Protein AF-A0A364XZ64-F1 (afdb_monomer)

Secondary structure (DSSP, 8-state):
---S---------EEEEEES-TTSHHHHHHHHHHHHHHHHTT-EEEEEE-TT-HHHHHHHHHHHHHHT-SEEEEEGGGTT-HHHHHHHHHHT--EEEE-TTTTS-SS------HHHHHHHHHHHHHHTT-SSEEEEE---STTHHHHHHHHHHHHHHTT-TTTT-S---EE-SS-TTSHHHHHHH-TT--EEEEE-SS-EEEEEETTTTT-TT--EEEEE--TTTS---HHHHHHHHHHHHHHHHHHHHHHHHHHHHHHHHT--

Solvent-accessible surface area (backbone atoms only — not comparable to full-atom values): 14317 Å² total; per-residue (Å²): 134,89,77,93,80,72,84,68,85,70,81,61,49,28,35,28,32,44,35,48,53,62,87,40,74,65,45,38,24,24,50,50,19,21,46,59,41,29,46,78,74,66,27,47,76,49,79,42,63,29,72,84,37,70,80,38,47,57,54,48,49,54,51,38,58,75,69,52,43,50,27,35,39,36,33,47,86,54,74,75,41,67,70,52,47,50,50,50,59,76,62,70,49,23,28,32,33,36,43,74,72,41,44,48,54,86,59,99,65,79,82,66,54,52,27,59,48,29,22,52,54,44,43,51,41,42,77,68,68,33,75,36,69,44,55,42,38,46,76,53,69,96,69,57,69,44,26,53,49,15,34,53,49,35,31,49,78,66,68,34,48,76,78,59,71,77,83,62,88,43,68,44,95,71,42,72,82,49,48,24,61,56,53,58,77,45,77,77,54,34,22,36,42,39,38,42,80,63,36,44,40,37,36,32,48,71,49,81,88,81,54,102,75,63,44,43,31,38,42,45,35,60,76,48,55,31,59,73,53,60,80,24,37,20,51,52,10,27,53,49,29,27,52,36,51,24,44,32,54,52,50,56,53,52,55,53,53,55,56,59,65,74,76,110

Radius of gyration: 18.94 Å; Cα contacts (8 Å, |Δi|>4): 444; chains: 1; bounding box: 60×43×58 Å

Organism: NCBI:txid2059302

Nearest PDB structures (foldseek):
  1jfs-assembly1_A-2  TM=4.398E-01  e=4.458E-08  Escherichia coli
  7dob-assembly1_A  TM=4.392E-01  e=4.417E-07  Escherichia coli 536
  3o75-assembly1_B  TM=4.384E-01  e=3.261E-06  Pseudomonas putida KT2440
  2iks-assembly1_B  TM=4.427E-01  e=9.398E-06  Escherichia coli K-12
  4rk0-assembly1_B  TM=3.945E-01  e=6.939E-05  Enterococcus faecalis V583

Sequence (264 aa):
MATWHEATSRNRQLIGAMVTHFNTPISSNILSGAEIASGQFGYSMVVTQSMNRNEKRMNNLERLLALGVDGLFVSSAYSQERALVAHLEESDIPRVVFEASSLIPSQPKKRLNDFQNAYELTNYLVENGCKSIAHISLPIGTQQNNFLSGYKEALRLNDLLKMQQADEDTHTNDSWLDVPEMLLSMPQLDGILFSSHLITAVAWNASMGAASHSNEWRITGKKGSIDTRNEKIVEVGKLAATLLISLCRRKSSIDKLKLCSAVG

Structure (mmCIF, N/CA/C/O backbone):
data_AF-A0A364XZ64-F1
#
_entry.id   AF-A0A364XZ64-F1
#
loop_
_atom_site.group_PDB
_atom_site.id
_atom_site.type_symbol
_atom_site.label_atom_id
_atom_site.label_alt_id
_atom_site.label_comp_id
_atom_site.label_asym_id
_atom_site.label_entity_id
_atom_site.label_seq_id
_atom_site.pdbx_PDB_ins_code
_atom_site.Cartn_x
_atom_site.Cartn_y
_atom_site.Cartn_z
_atom_site.occupancy
_atom_site.B_iso_or_equiv
_atom_site.auth_seq_id
_atom_site.auth_comp_id
_atom_site.auth_asym_id
_atom_site.auth_atom_id
_atom_site.pdbx_PDB_model_num
ATOM 1 N N . MET A 1 1 ? -16.138 27.690 33.420 1.00 33.81 1 MET A N 1
ATOM 2 C CA . MET A 1 1 ? -15.730 26.269 33.414 1.00 33.81 1 MET A CA 1
ATOM 3 C C . MET A 1 1 ? -16.473 25.591 32.278 1.00 33.81 1 MET A C 1
ATOM 5 O O . MET A 1 1 ? -17.656 25.325 32.428 1.00 33.81 1 MET A O 1
ATOM 9 N N . ALA A 1 2 ? -15.833 25.438 31.118 1.00 32.69 2 ALA A N 1
ATOM 10 C CA . ALA A 1 2 ? -16.453 24.791 29.965 1.00 32.69 2 ALA A CA 1
ATOM 11 C C . ALA A 1 2 ? -16.517 23.275 30.207 1.00 32.69 2 ALA A C 1
ATOM 13 O O . ALA A 1 2 ? -15.516 22.655 30.568 1.00 32.69 2 ALA A O 1
ATOM 14 N N . THR A 1 3 ? -17.711 22.707 30.081 1.00 33.09 3 THR A N 1
ATOM 15 C CA . THR A 1 3 ? -18.020 21.295 30.301 1.00 33.09 3 THR A CA 1
ATOM 16 C C . THR A 1 3 ? -17.519 20.447 29.131 1.00 33.09 3 THR A C 1
ATOM 18 O O . THR A 1 3 ? -17.886 20.668 27.983 1.00 33.09 3 THR A O 1
ATOM 21 N N . TRP A 1 4 ? -16.690 19.448 29.434 1.00 37.69 4 TRP A N 1
ATOM 22 C CA . TRP A 1 4 ? -16.031 18.517 28.505 1.00 37.69 4 TRP A CA 1
ATOM 23 C C . TRP A 1 4 ? -16.968 17.474 27.853 1.00 37.69 4 TRP A C 1
ATOM 25 O O . TRP A 1 4 ? -16.530 16.376 27.517 1.00 37.69 4 TRP A O 1
ATOM 35 N N . HIS A 1 5 ? -18.267 17.748 27.718 1.00 35.62 5 HIS A N 1
ATOM 36 C CA . HIS A 1 5 ? -19.276 16.757 27.305 1.00 35.62 5 HIS A CA 1
ATOM 37 C C . HIS A 1 5 ? -20.074 17.176 26.068 1.00 35.62 5 HIS A C 1
ATOM 39 O O . HIS A 1 5 ? -21.271 16.946 25.977 1.00 35.62 5 HIS A O 1
ATOM 45 N N . GLU A 1 6 ? -19.382 17.717 25.071 1.00 31.53 6 GLU A N 1
ATOM 46 C CA . GLU A 1 6 ? -19.858 17.681 23.690 1.00 31.53 6 GLU A CA 1
ATOM 47 C C . GLU A 1 6 ? -18.756 17.068 22.832 1.00 31.53 6 GLU A C 1
ATOM 49 O O . GLU A 1 6 ? -17.862 17.748 22.321 1.00 31.53 6 GLU A O 1
ATOM 54 N N . ALA A 1 7 ? -18.806 15.741 22.694 1.00 39.84 7 ALA A N 1
ATOM 55 C CA . ALA A 1 7 ? -18.137 15.045 21.607 1.00 39.84 7 ALA A CA 1
ATOM 56 C C . ALA A 1 7 ? -18.814 15.473 20.297 1.00 39.84 7 ALA A C 1
ATOM 58 O O . ALA A 1 7 ? -19.637 14.765 19.727 1.00 39.84 7 ALA A O 1
ATOM 59 N N . THR A 1 8 ? -18.475 16.677 19.838 1.00 39.06 8 THR A N 1
ATOM 60 C CA . THR A 1 8 ? -18.640 17.061 18.443 1.00 39.06 8 THR A CA 1
ATOM 61 C C . THR A 1 8 ? -17.980 15.966 17.616 1.00 39.06 8 THR A C 1
ATOM 63 O O . THR A 1 8 ? -16.833 15.590 17.876 1.00 39.06 8 THR A O 1
ATOM 66 N N . SER A 1 9 ? -18.722 15.408 16.662 1.00 43.06 9 SER A N 1
ATOM 67 C CA . SER A 1 9 ? -18.274 14.381 15.726 1.00 43.06 9 SER A CA 1
ATOM 68 C C . SER A 1 9 ? -17.176 14.937 14.812 1.00 43.06 9 SER A C 1
ATOM 70 O O . SER A 1 9 ? -17.378 15.150 13.616 1.00 43.06 9 SER A O 1
ATOM 72 N N . ARG A 1 10 ? -15.998 15.230 15.371 1.00 47.03 10 ARG A N 1
ATOM 73 C CA . ARG A 1 10 ? -14.796 15.456 14.581 1.00 47.03 10 ARG A CA 1
ATOM 74 C C . ARG A 1 10 ? -14.542 14.145 13.868 1.00 47.03 10 ARG A C 1
ATOM 76 O O . ARG A 1 10 ? -14.180 13.164 14.509 1.00 47.03 10 ARG A O 1
ATOM 83 N N . ASN A 1 11 ? -14.783 14.147 12.566 1.00 57.34 11 ASN A N 1
ATOM 84 C CA . ASN A 1 11 ? -14.327 13.120 11.650 1.00 57.34 11 ASN A CA 1
ATOM 85 C C . ASN A 1 11 ? -12.800 13.045 11.814 1.00 57.34 11 ASN A C 1
ATOM 87 O O . ASN A 1 11 ? -12.086 13.927 11.334 1.00 57.34 11 ASN A O 1
ATOM 91 N N . ARG A 1 12 ? -12.304 12.122 12.645 1.00 69.56 12 ARG A N 1
ATOM 92 C CA . ARG A 1 12 ? -10.876 12.047 12.959 1.00 69.56 12 ARG A CA 1
ATOM 93 C C . ARG A 1 12 ? -10.216 11.304 11.814 1.00 69.56 12 ARG A C 1
ATOM 95 O O . ARG A 1 12 ? -10.194 10.089 11.838 1.00 69.56 12 ARG A O 1
ATOM 102 N N . GLN A 1 13 ? -9.689 12.055 10.853 1.00 90.62 13 GLN A N 1
ATOM 103 C CA . GLN A 1 13 ? -8.889 11.522 9.755 1.00 90.62 13 GLN A CA 1
ATOM 104 C C . GLN A 1 13 ? -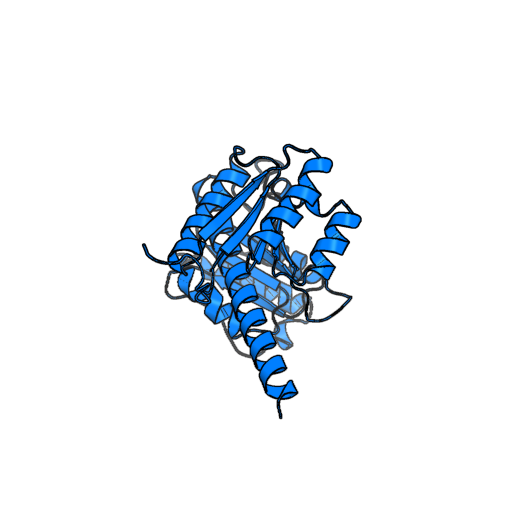7.592 10.931 10.325 1.00 90.62 13 GLN A C 1
ATOM 106 O O . GLN A 1 13 ? -6.597 11.637 10.504 1.00 90.62 13 GLN A O 1
ATOM 111 N N . LEU A 1 14 ? -7.625 9.653 10.700 1.00 95.25 14 LEU A N 1
ATOM 112 C CA . LEU A 1 14 ? -6.535 8.974 11.400 1.00 95.25 14 LEU A CA 1
ATOM 113 C C . LEU A 1 14 ? -6.113 7.717 10.653 1.00 95.25 14 LEU A C 1
ATOM 115 O O . LEU A 1 14 ? -6.918 6.830 10.400 1.00 95.25 14 LEU A O 1
ATOM 119 N N . ILE A 1 15 ? -4.821 7.602 10.366 1.00 95.81 15 ILE A N 1
ATOM 120 C CA . ILE A 1 15 ? -4.224 6.380 9.828 1.00 95.81 15 ILE A CA 1
ATOM 121 C C . ILE A 1 15 ? -3.355 5.740 10.907 1.00 95.81 15 ILE A C 1
ATOM 123 O O . ILE A 1 15 ? -2.482 6.381 11.494 1.00 95.81 15 ILE A O 1
ATOM 127 N N . GLY A 1 16 ? -3.579 4.456 11.168 1.00 95.69 16 GLY A N 1
ATOM 128 C CA . GLY A 1 16 ? -2.711 3.659 12.024 1.00 95.69 16 GLY A CA 1
ATOM 129 C C . GLY A 1 16 ? -1.584 3.020 11.220 1.00 95.69 16 GLY A C 1
ATOM 130 O O . GLY A 1 16 ? -1.805 2.553 10.109 1.00 95.69 16 GLY A O 1
ATOM 131 N N . ALA A 1 17 ? -0.380 2.945 11.776 1.00 94.50 17 ALA A N 1
ATOM 132 C CA . ALA A 1 17 ? 0.720 2.182 11.198 1.00 94.50 17 ALA A CA 1
ATOM 133 C C . ALA A 1 17 ? 1.254 1.155 12.200 1.00 94.50 17 ALA A C 1
ATOM 135 O O . ALA A 1 17 ? 1.679 1.495 13.302 1.00 94.50 17 ALA A O 1
ATOM 136 N N . MET A 1 18 ? 1.251 -0.115 11.808 1.00 92.44 18 MET A N 1
ATOM 137 C CA . MET A 1 18 ? 1.743 -1.249 12.582 1.00 92.44 18 MET A CA 1
ATOM 138 C C . MET A 1 18 ? 3.036 -1.765 11.959 1.00 92.44 18 MET A C 1
ATOM 140 O O . MET A 1 18 ? 3.029 -2.480 10.954 1.00 92.44 18 MET A O 1
ATOM 144 N N . VAL A 1 19 ? 4.171 -1.416 12.564 1.00 90.75 19 VAL A N 1
ATOM 145 C CA . VAL A 1 19 ? 5.495 -1.798 12.055 1.00 90.75 19 VAL A CA 1
ATOM 146 C C . VAL A 1 19 ? 6.210 -2.762 12.992 1.00 90.75 19 VAL A C 1
ATOM 148 O O . VAL A 1 19 ? 5.860 -2.915 14.162 1.00 90.75 19 VAL A O 1
ATOM 151 N N . THR A 1 20 ? 7.218 -3.468 12.491 1.00 87.31 20 THR A N 1
ATOM 152 C CA . THR A 1 20 ? 8.073 -4.290 13.358 1.00 87.31 20 THR A CA 1
ATOM 153 C C . THR A 1 20 ? 9.079 -3.412 14.096 1.00 87.31 20 THR A C 1
ATOM 155 O O . THR A 1 20 ? 9.152 -3.451 15.323 1.00 87.31 20 THR A O 1
ATOM 158 N N . HIS A 1 21 ? 9.803 -2.580 13.344 1.00 87.00 21 HIS A N 1
ATOM 159 C CA . HIS A 1 21 ? 10.806 -1.638 13.830 1.00 87.00 21 HIS A CA 1
ATOM 160 C C . HIS A 1 21 ? 10.705 -0.348 13.015 1.00 87.00 21 HIS A C 1
ATOM 162 O O . HIS A 1 21 ? 10.956 -0.367 11.808 1.00 87.00 21 HIS A O 1
ATOM 168 N N . PHE A 1 22 ? 10.364 0.776 13.649 1.00 86.75 22 PHE A N 1
ATOM 169 C CA . PHE A 1 22 ? 10.229 2.046 12.923 1.00 86.75 22 PHE A CA 1
ATOM 170 C C . PHE A 1 22 ? 11.577 2.645 12.497 1.00 86.75 22 PHE A C 1
ATOM 172 O O . PHE A 1 22 ? 11.603 3.486 11.607 1.00 86.75 22 PHE A O 1
ATOM 179 N N . ASN A 1 23 ? 12.686 2.228 13.119 1.00 85.38 23 ASN A N 1
ATOM 180 C CA . ASN A 1 23 ? 14.031 2.794 12.944 1.00 85.38 23 ASN A CA 1
ATOM 181 C C . ASN A 1 23 ? 14.893 2.060 11.897 1.00 85.38 23 ASN A C 1
ATOM 183 O O . ASN A 1 23 ? 16.106 2.251 11.850 1.00 85.38 23 ASN A O 1
ATOM 187 N N . THR A 1 24 ? 14.293 1.189 11.084 1.00 85.00 24 THR A N 1
ATOM 188 C CA . THR A 1 24 ? 14.990 0.579 9.941 1.00 85.00 24 THR A CA 1
ATOM 189 C C . THR A 1 24 ? 14.912 1.517 8.737 1.00 85.00 24 THR A C 1
ATOM 191 O O . THR A 1 24 ? 13.846 2.095 8.535 1.00 85.00 24 THR A O 1
ATOM 194 N N . PRO A 1 25 ? 15.953 1.632 7.886 1.00 83.19 25 PRO A N 1
ATOM 195 C CA . PRO A 1 25 ? 15.922 2.537 6.732 1.00 83.19 25 PRO A CA 1
ATOM 196 C C . PRO A 1 25 ? 14.674 2.366 5.857 1.00 83.19 25 PRO A C 1
ATOM 198 O O . PRO A 1 25 ? 14.036 3.342 5.481 1.00 83.19 25 PRO A O 1
ATOM 201 N N . ILE A 1 26 ? 14.263 1.121 5.600 1.00 80.69 26 ILE A N 1
ATOM 202 C CA . ILE A 1 26 ? 13.065 0.830 4.806 1.00 80.69 26 ILE A CA 1
ATOM 203 C C . ILE A 1 26 ? 11.800 1.335 5.510 1.00 80.69 26 ILE A C 1
ATOM 205 O O . ILE A 1 26 ? 11.031 2.084 4.913 1.00 80.69 26 ILE A O 1
ATOM 209 N N . SER A 1 27 ? 11.588 0.976 6.782 1.00 84.94 27 SER A N 1
ATOM 210 C CA . SER A 1 27 ? 10.367 1.377 7.496 1.00 84.94 27 SER A CA 1
ATOM 211 C C . SER A 1 27 ? 10.317 2.884 7.737 1.00 84.94 27 SER A C 1
ATOM 213 O O . SER A 1 27 ? 9.262 3.476 7.553 1.00 84.94 27 SER A O 1
ATOM 215 N N . SER A 1 28 ? 11.436 3.520 8.099 1.00 89.56 28 SER A N 1
ATOM 216 C CA . SER A 1 28 ? 11.495 4.970 8.312 1.00 89.56 28 SER A CA 1
ATOM 217 C C . SER A 1 28 ? 11.163 5.744 7.034 1.00 89.56 28 SER A C 1
ATOM 219 O O . SER A 1 28 ? 10.386 6.691 7.089 1.00 89.56 28 SER A O 1
ATOM 221 N N . ASN A 1 29 ? 11.691 5.323 5.878 1.00 89.69 29 ASN A N 1
ATOM 222 C CA . ASN A 1 29 ? 11.414 5.986 4.602 1.00 89.69 29 ASN A CA 1
ATOM 223 C C . ASN A 1 29 ? 9.963 5.768 4.138 1.00 89.69 29 ASN A C 1
ATOM 225 O O . ASN A 1 29 ? 9.327 6.724 3.700 1.00 89.69 29 ASN A O 1
ATOM 229 N N . ILE A 1 30 ? 9.412 4.552 4.281 1.00 88.19 30 ILE A N 1
ATOM 230 C CA . ILE A 1 30 ? 7.990 4.289 3.982 1.00 88.19 30 ILE A CA 1
ATOM 231 C C . ILE A 1 30 ? 7.097 5.147 4.881 1.00 88.19 30 ILE A C 1
ATOM 233 O O . ILE A 1 30 ? 6.206 5.823 4.379 1.00 88.19 30 ILE A O 1
ATOM 237 N N . LEU A 1 31 ? 7.349 5.158 6.195 1.00 92.62 31 LEU A N 1
ATOM 238 C CA . LEU A 1 31 ? 6.574 5.959 7.145 1.00 92.62 31 LEU A CA 1
ATOM 239 C C . LEU A 1 31 ? 6.687 7.456 6.844 1.00 92.62 31 LEU A C 1
ATOM 241 O O . LEU A 1 31 ? 5.681 8.149 6.900 1.00 92.62 31 LEU A O 1
ATOM 245 N N . SER A 1 32 ? 7.873 7.946 6.472 1.00 93.94 32 SER A N 1
ATOM 246 C CA . SER A 1 32 ? 8.069 9.347 6.087 1.00 93.94 32 SER A CA 1
ATOM 247 C C . SER A 1 32 ? 7.255 9.718 4.848 1.00 93.94 32 SER A C 1
ATOM 249 O O . SER A 1 32 ? 6.542 10.716 4.866 1.00 93.94 32 SER A O 1
ATOM 251 N N . GLY A 1 33 ? 7.301 8.905 3.790 1.00 92.06 33 GLY A N 1
ATOM 252 C CA . GLY A 1 33 ? 6.488 9.144 2.598 1.00 92.06 33 GLY A CA 1
ATOM 253 C C . GLY A 1 33 ? 4.992 9.071 2.878 1.00 92.06 33 GLY A C 1
ATOM 254 O O . GLY A 1 33 ? 4.226 9.901 2.394 1.00 92.06 33 GLY A O 1
ATOM 255 N N . ALA A 1 34 ? 4.586 8.101 3.695 1.00 93.75 34 ALA A N 1
ATOM 256 C CA . ALA A 1 34 ? 3.196 7.912 4.059 1.00 93.75 34 ALA A CA 1
ATOM 257 C C . ALA A 1 34 ? 2.667 9.056 4.938 1.00 93.75 34 ALA A C 1
ATOM 259 O O . ALA A 1 34 ? 1.531 9.478 4.744 1.00 93.75 34 ALA A O 1
ATOM 260 N N . GLU A 1 35 ? 3.473 9.588 5.860 1.00 95.25 35 GLU A N 1
ATOM 261 C CA . GLU A 1 35 ? 3.131 10.747 6.694 1.00 95.25 35 GLU A CA 1
ATOM 262 C C . GLU A 1 35 ? 2.984 12.019 5.852 1.00 95.25 35 GLU A C 1
ATOM 264 O O . GLU A 1 35 ? 1.931 12.653 5.918 1.00 95.25 35 GLU A O 1
ATOM 269 N N . ILE A 1 36 ? 3.951 12.306 4.967 1.00 94.12 36 ILE A N 1
ATOM 270 C CA . ILE A 1 36 ? 3.879 13.432 4.021 1.00 94.12 36 ILE A CA 1
ATOM 271 C C . ILE A 1 36 ? 2.588 13.355 3.206 1.00 94.12 36 ILE A C 1
ATOM 273 O O . ILE A 1 36 ? 1.875 14.350 3.060 1.00 94.12 36 ILE A O 1
ATOM 277 N N . ALA A 1 37 ? 2.288 12.167 2.671 1.00 92.50 37 ALA A N 1
ATOM 278 C CA . ALA A 1 37 ? 1.118 11.975 1.837 1.00 92.50 37 ALA A CA 1
ATOM 279 C C . ALA A 1 37 ? -0.192 12.125 2.610 1.00 92.50 37 ALA A C 1
ATOM 281 O O . ALA A 1 37 ? -1.081 12.866 2.195 1.00 92.50 37 ALA A O 1
ATOM 282 N N . SER A 1 38 ? -0.280 11.478 3.771 1.00 94.12 38 SER A N 1
ATOM 283 C CA . SER A 1 38 ? -1.439 11.551 4.665 1.00 94.12 38 SER A CA 1
ATOM 284 C C . SER A 1 38 ? -1.743 12.989 5.087 1.00 94.12 38 SER A C 1
ATOM 286 O O . SER A 1 38 ? -2.896 13.420 5.004 1.00 94.12 38 SER A O 1
ATOM 288 N N . GLY A 1 39 ? -0.710 13.754 5.453 1.00 94.06 39 GLY A N 1
ATOM 289 C CA . GLY A 1 39 ? -0.842 15.136 5.907 1.00 94.06 39 GLY A CA 1
ATOM 290 C C . GLY A 1 39 ? -1.468 16.067 4.866 1.00 94.06 39 GLY A C 1
ATOM 291 O O . GLY A 1 39 ? -2.324 16.876 5.217 1.00 94.06 39 GLY A O 1
ATOM 292 N N . GLN A 1 40 ? -1.134 15.916 3.577 1.00 92.81 40 GLN A N 1
ATOM 293 C CA . GLN A 1 40 ? -1.748 16.743 2.521 1.00 92.81 40 GLN A CA 1
ATOM 294 C C . GLN A 1 40 ? -3.244 16.459 2.323 1.00 92.81 40 GLN A C 1
ATOM 296 O O . GLN A 1 40 ? -3.966 17.304 1.801 1.00 92.81 40 GLN A O 1
ATOM 301 N N . PHE A 1 41 ? -3.732 15.299 2.767 1.00 91.62 41 PHE A N 1
ATOM 302 C CA . PHE A 1 41 ? -5.154 14.949 2.735 1.00 91.62 41 PHE A CA 1
ATOM 303 C C . PHE A 1 41 ? -5.869 15.150 4.079 1.00 91.62 41 PHE A C 1
ATOM 305 O O . PHE A 1 41 ? -7.011 14.708 4.223 1.00 91.62 41 PHE A O 1
ATOM 312 N N . GLY A 1 42 ? -5.217 15.797 5.052 1.00 93.06 42 GLY A N 1
ATOM 313 C CA . GLY A 1 42 ? -5.774 16.076 6.379 1.00 93.06 42 GLY A CA 1
ATOM 314 C C . GLY A 1 42 ? -5.679 14.918 7.376 1.00 93.06 42 GLY A C 1
ATOM 315 O O . GLY A 1 42 ? -6.176 15.039 8.495 1.00 93.06 42 GLY A O 1
ATOM 316 N N . TYR A 1 43 ? -5.024 13.811 7.015 1.00 94.81 43 TYR A N 1
ATOM 317 C CA . TYR A 1 43 ? -4.863 12.663 7.903 1.00 94.81 43 TYR A CA 1
ATOM 318 C C . TYR A 1 43 ? -3.676 12.838 8.851 1.00 94.81 43 TYR A C 1
ATOM 320 O O . TYR A 1 43 ? -2.574 13.196 8.441 1.00 94.81 43 TYR A O 1
ATOM 328 N N . SER A 1 44 ? -3.887 12.508 10.125 1.00 95.44 44 SER A N 1
ATOM 329 C CA . SER A 1 44 ? -2.816 12.317 11.108 1.00 95.44 44 SER A CA 1
ATOM 330 C C . SER A 1 44 ? -2.441 10.837 11.206 1.00 95.44 44 SER A C 1
ATOM 332 O O . SER A 1 44 ? -3.303 9.965 11.100 1.00 95.44 44 SER A O 1
ATOM 334 N N . MET A 1 45 ? -1.160 10.539 11.437 1.00 94.94 45 MET A N 1
ATOM 335 C CA . MET A 1 45 ? -0.667 9.163 11.537 1.00 94.94 45 MET A CA 1
ATOM 336 C C . MET A 1 45 ? -0.298 8.779 12.974 1.00 94.94 45 MET A C 1
ATOM 338 O O . MET A 1 45 ? 0.427 9.504 13.653 1.00 94.94 45 MET A O 1
ATOM 342 N N . VAL A 1 46 ? -0.745 7.601 13.419 1.00 96.06 46 VAL A N 1
ATOM 343 C CA . VAL A 1 46 ? -0.365 6.995 14.704 1.00 96.06 46 VAL A CA 1
ATOM 344 C C . VAL A 1 46 ? 0.446 5.730 14.448 1.00 96.06 46 VAL A C 1
ATOM 346 O O . VAL A 1 46 ? -0.061 4.756 13.898 1.00 96.06 46 VAL A O 1
ATOM 349 N N . VAL A 1 47 ? 1.710 5.719 14.873 1.00 94.75 47 VAL A N 1
ATOM 350 C CA . VAL A 1 47 ? 2.632 4.598 14.635 1.00 94.75 47 VAL A CA 1
ATOM 351 C C . VAL A 1 47 ? 2.782 3.736 15.889 1.00 94.75 47 VAL A C 1
ATOM 353 O O . VAL A 1 47 ? 3.054 4.231 16.981 1.00 94.75 47 VAL A O 1
ATOM 356 N N . THR A 1 48 ? 2.678 2.421 15.717 1.00 94.19 48 THR A N 1
ATOM 357 C CA . THR A 1 48 ? 2.931 1.402 16.740 1.00 94.19 48 THR A CA 1
ATOM 358 C C . THR A 1 48 ? 4.007 0.430 16.260 1.00 94.19 48 THR A C 1
ATOM 360 O O . THR A 1 48 ? 4.151 0.174 15.063 1.00 94.19 48 THR A O 1
ATOM 363 N N . GLN A 1 49 ? 4.782 -0.130 17.192 1.00 92.25 49 GLN A N 1
ATOM 364 C CA . GLN A 1 49 ? 5.817 -1.115 16.873 1.00 92.25 49 GLN A CA 1
ATOM 365 C C . GLN A 1 49 ? 5.717 -2.368 17.743 1.00 92.25 49 GLN A C 1
ATOM 367 O O . GLN A 1 49 ? 5.439 -2.277 18.941 1.00 92.25 49 GLN A O 1
ATOM 372 N N . SER A 1 50 ? 5.974 -3.542 17.163 1.00 90.06 50 SER A N 1
ATOM 373 C CA . SER A 1 50 ? 5.982 -4.811 17.909 1.00 90.06 50 SER A CA 1
ATOM 374 C C . SER A 1 50 ? 7.364 -5.228 18.397 1.00 90.06 50 SER A C 1
ATOM 376 O O . SER A 1 50 ? 7.450 -6.010 19.339 1.00 90.06 50 SER A O 1
ATOM 378 N N . MET A 1 51 ? 8.451 -4.736 17.791 1.00 88.12 51 MET A N 1
ATOM 379 C CA . MET A 1 51 ? 9.815 -5.214 18.056 1.00 88.12 51 MET A CA 1
ATOM 380 C C . MET A 1 51 ? 9.927 -6.750 17.970 1.00 88.12 51 MET A C 1
ATOM 382 O O . MET A 1 51 ? 10.560 -7.370 18.821 1.00 88.12 51 MET A O 1
ATOM 386 N N . ASN A 1 52 ? 9.254 -7.368 16.989 1.00 83.38 52 ASN A N 1
ATOM 387 C CA . ASN A 1 52 ? 9.145 -8.828 16.821 1.00 83.38 52 ASN A CA 1
ATOM 388 C C . ASN A 1 52 ? 8.459 -9.591 17.972 1.00 83.38 52 ASN A C 1
ATOM 390 O O . ASN A 1 52 ? 8.574 -10.810 18.053 1.00 83.38 52 ASN A O 1
ATOM 394 N N . ARG A 1 53 ? 7.715 -8.911 18.850 1.00 84.06 53 ARG A N 1
ATOM 395 C CA . ARG A 1 53 ? 6.972 -9.563 19.937 1.00 84.06 53 ARG A CA 1
ATOM 396 C C . ARG A 1 53 ? 5.514 -9.773 19.548 1.00 84.06 53 ARG A C 1
ATOM 398 O O . ARG A 1 53 ? 4.787 -8.793 19.393 1.00 84.06 53 ARG A O 1
ATOM 405 N N . ASN A 1 54 ? 5.085 -11.030 19.448 1.00 81.19 54 ASN A N 1
ATOM 406 C CA . ASN A 1 54 ? 3.704 -11.393 19.094 1.00 81.19 54 ASN A CA 1
ATOM 407 C C . ASN A 1 54 ? 2.682 -10.785 20.068 1.00 81.19 54 ASN A C 1
ATOM 409 O O . ASN A 1 54 ? 1.709 -10.182 19.635 1.00 81.19 54 ASN A O 1
ATOM 413 N N . GLU A 1 55 ? 2.977 -10.801 21.373 1.00 83.75 55 GLU A N 1
ATOM 414 C CA . GLU A 1 55 ? 2.145 -10.189 22.427 1.00 83.75 55 GLU A CA 1
ATOM 415 C C . GLU A 1 55 ? 1.818 -8.704 22.174 1.00 83.75 55 GLU A C 1
ATOM 417 O O . GLU A 1 55 ? 0.750 -8.216 22.538 1.00 83.75 55 GLU A O 1
ATOM 422 N N . LYS A 1 56 ? 2.723 -7.971 21.511 1.00 88.62 56 LYS A N 1
ATOM 423 C CA . LYS A 1 56 ? 2.513 -6.560 21.178 1.00 88.62 56 LYS A CA 1
ATOM 424 C C . LYS A 1 56 ? 1.663 -6.378 19.928 1.00 88.62 56 LYS A C 1
ATOM 426 O O . LYS A 1 56 ? 1.098 -5.306 19.757 1.00 88.62 56 LYS A O 1
ATOM 431 N N . ARG A 1 57 ? 1.578 -7.374 19.043 1.00 89.06 57 ARG A N 1
ATOM 432 C CA . ARG A 1 57 ? 0.920 -7.226 17.739 1.00 89.06 57 ARG A CA 1
ATOM 433 C C . ARG A 1 57 ? -0.585 -7.038 17.876 1.00 89.06 57 ARG A C 1
ATOM 435 O O . ARG A 1 57 ? -1.101 -6.066 17.333 1.00 89.06 57 ARG A O 1
ATOM 442 N N . MET A 1 58 ? -1.243 -7.903 18.648 1.00 90.06 58 MET A N 1
ATOM 443 C CA . MET A 1 58 ? -2.679 -7.784 18.921 1.00 90.06 58 MET A CA 1
ATOM 444 C C . MET A 1 58 ? -2.993 -6.502 19.700 1.00 90.06 58 MET A C 1
ATOM 446 O O . MET A 1 58 ? -3.837 -5.719 19.288 1.00 90.06 58 MET A O 1
ATOM 450 N N . ASN A 1 59 ? -2.219 -6.211 20.750 1.00 92.38 59 ASN A N 1
ATOM 451 C CA . ASN A 1 59 ? -2.396 -4.999 21.556 1.00 92.38 59 ASN A CA 1
ATOM 452 C C . ASN A 1 59 ? -2.238 -3.712 20.719 1.00 92.38 59 ASN A C 1
ATOM 454 O O . ASN A 1 59 ? -2.974 -2.746 20.892 1.00 92.38 59 ASN A O 1
ATOM 458 N N . ASN A 1 60 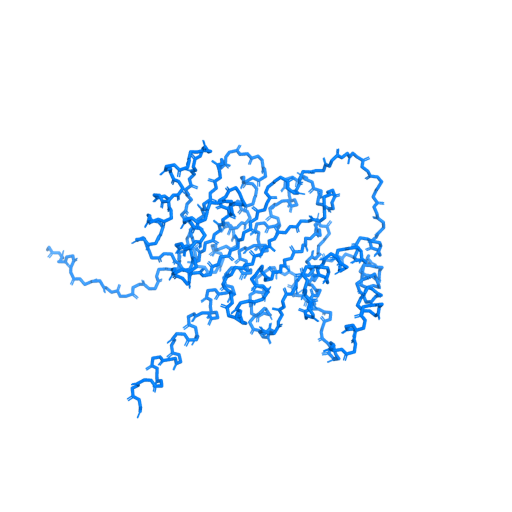? -1.291 -3.690 19.776 1.00 94.06 60 ASN A N 1
ATOM 459 C CA . ASN A 1 60 ? -1.130 -2.571 18.849 1.00 94.06 60 ASN A CA 1
ATOM 460 C C . ASN A 1 60 ? -2.361 -2.389 17.954 1.00 94.06 60 ASN A C 1
ATOM 462 O O . ASN A 1 60 ? -2.787 -1.252 17.760 1.00 94.06 60 ASN A O 1
ATOM 466 N N . LEU A 1 61 ? -2.929 -3.485 17.438 1.00 92.50 61 LEU A N 1
ATOM 467 C CA . LEU A 1 61 ? -4.157 -3.437 16.648 1.00 92.50 61 LEU A CA 1
ATOM 468 C C . LEU A 1 61 ? -5.314 -2.893 17.486 1.00 92.50 61 LEU A C 1
ATOM 470 O O . LEU A 1 61 ? -5.875 -1.863 17.134 1.00 92.50 61 LEU A O 1
ATOM 474 N N . GLU A 1 62 ? -5.600 -3.508 18.633 1.00 93.81 62 GLU A N 1
ATOM 475 C CA . GLU A 1 62 ? -6.680 -3.094 19.539 1.00 93.81 62 GLU A CA 1
ATOM 476 C C . GLU A 1 62 ? -6.577 -1.613 19.929 1.00 93.81 62 GLU A C 1
ATOM 478 O O . GLU A 1 62 ? -7.575 -0.896 19.932 1.00 93.81 62 GLU A O 1
ATOM 483 N N . ARG A 1 63 ? -5.361 -1.114 20.193 1.00 95.31 63 ARG A N 1
ATOM 484 C CA . ARG A 1 63 ? -5.123 0.311 20.475 1.00 95.31 63 ARG A CA 1
ATOM 485 C C . ARG A 1 63 ? -5.482 1.210 19.299 1.00 95.31 63 ARG A C 1
ATOM 487 O O . ARG A 1 63 ? -6.089 2.254 19.512 1.00 95.31 63 ARG A O 1
ATOM 494 N N . LEU A 1 64 ? -5.083 0.844 18.081 1.00 95.56 64 LEU A N 1
ATOM 495 C CA . LEU A 1 64 ? -5.393 1.629 16.885 1.00 95.56 64 LEU A CA 1
ATOM 496 C C . LEU A 1 64 ? -6.897 1.604 16.585 1.00 95.56 64 LEU A C 1
ATOM 498 O O . LEU A 1 64 ? -7.471 2.655 16.310 1.00 95.56 64 LEU A O 1
ATOM 502 N N . LEU A 1 65 ? -7.550 0.447 16.734 1.00 93.25 65 LEU A N 1
ATOM 503 C CA . LEU A 1 65 ? -9.006 0.325 16.619 1.00 93.25 65 LEU A CA 1
ATOM 504 C C . LEU A 1 65 ? -9.724 1.209 17.648 1.00 93.25 65 LEU A C 1
ATOM 506 O O . LEU A 1 65 ? -10.618 1.971 17.290 1.00 93.25 65 LEU A O 1
ATOM 510 N N . ALA A 1 66 ? -9.285 1.185 18.909 1.00 94.06 66 ALA A N 1
ATOM 511 C CA . ALA A 1 66 ? -9.855 2.010 19.976 1.00 94.06 66 ALA A CA 1
ATOM 512 C C . ALA A 1 66 ? -9.660 3.522 19.753 1.00 94.06 66 ALA A C 1
ATOM 514 O O . ALA A 1 66 ? -10.458 4.328 20.233 1.00 94.06 66 ALA A O 1
ATOM 515 N N . LEU A 1 67 ? -8.615 3.926 19.021 1.00 93.88 67 LEU A N 1
ATOM 516 C CA . LEU A 1 67 ? -8.407 5.318 18.609 1.00 93.88 67 LEU A CA 1
ATOM 517 C C . LEU A 1 67 ? -9.331 5.755 17.461 1.00 93.88 67 LEU A C 1
ATOM 519 O O . LEU A 1 67 ? -9.438 6.960 17.218 1.00 93.88 67 LEU A O 1
ATOM 523 N N . GLY A 1 68 ? -10.004 4.809 16.798 1.00 92.50 68 GLY A N 1
ATOM 524 C CA . GLY A 1 68 ? -10.891 5.065 15.667 1.00 92.50 68 GLY A CA 1
ATOM 525 C C . GLY A 1 68 ? -10.128 5.442 14.402 1.00 92.50 68 GLY A C 1
ATOM 526 O O . GLY A 1 68 ? -10.446 6.454 13.789 1.00 92.50 68 GLY A O 1
ATOM 527 N N . VAL A 1 69 ? -9.082 4.684 14.054 1.00 95.00 69 VAL A N 1
ATOM 528 C CA . VAL A 1 69 ? -8.374 4.870 12.776 1.00 95.00 69 VAL A CA 1
ATOM 529 C C . VAL A 1 69 ? -9.269 4.493 11.592 1.00 95.00 69 VAL A C 1
ATOM 531 O O . VAL A 1 69 ? -9.981 3.494 11.642 1.00 95.00 69 VAL A O 1
ATOM 534 N N . ASP A 1 70 ? -9.188 5.258 10.508 1.00 93.88 70 ASP A N 1
ATOM 535 C CA . ASP A 1 70 ? -9.927 5.013 9.265 1.00 93.88 70 ASP A CA 1
ATOM 536 C C . ASP A 1 70 ? -9.267 3.936 8.396 1.00 93.88 70 ASP A C 1
ATOM 538 O O . ASP A 1 70 ? -9.918 3.329 7.549 1.00 93.88 70 ASP A O 1
ATOM 542 N N . GLY A 1 71 ? -7.961 3.722 8.577 1.00 94.50 71 GLY A N 1
ATOM 543 C CA . GLY A 1 71 ? -7.174 2.783 7.789 1.00 94.50 71 GLY A CA 1
ATOM 544 C C . GLY A 1 71 ? -5.861 2.382 8.458 1.00 94.50 71 GLY A C 1
ATOM 545 O O . GLY A 1 71 ? -5.359 3.072 9.350 1.00 94.50 71 GLY A O 1
ATOM 546 N N . LEU A 1 72 ? -5.295 1.258 8.014 1.00 94.56 72 LEU A N 1
ATOM 547 C CA . LEU A 1 72 ? -4.099 0.649 8.592 1.00 94.56 72 LEU A CA 1
ATOM 548 C C . LEU A 1 72 ? -2.982 0.426 7.564 1.00 94.56 72 LEU A C 1
ATOM 550 O O . LEU A 1 72 ? -3.147 -0.274 6.571 1.00 94.56 72 LEU A O 1
ATOM 554 N N . PHE A 1 73 ? -1.783 0.909 7.867 1.00 91.69 73 PHE A N 1
ATOM 555 C CA . PHE A 1 73 ? -0.552 0.361 7.308 1.00 91.69 73 PHE A CA 1
ATOM 556 C C . PHE A 1 73 ? -0.080 -0.815 8.138 1.00 91.69 73 PHE A C 1
ATOM 558 O O . PHE A 1 73 ? 0.117 -0.683 9.345 1.00 91.69 73 PHE A O 1
ATOM 565 N N . VAL A 1 74 ? 0.170 -1.953 7.501 1.00 88.69 74 VAL A N 1
ATOM 566 C CA . VAL A 1 74 ? 0.551 -3.175 8.208 1.00 88.69 74 VAL A CA 1
ATOM 567 C C . VAL A 1 74 ? 1.837 -3.736 7.616 1.00 88.69 74 VAL A C 1
ATOM 569 O O . VAL A 1 74 ? 1.946 -3.995 6.422 1.00 88.69 74 VAL A O 1
ATOM 572 N N . SER A 1 75 ? 2.846 -3.955 8.451 1.00 83.94 75 SER A N 1
ATOM 573 C CA . SER A 1 75 ? 4.023 -4.700 8.011 1.00 83.94 75 SER A CA 1
ATOM 574 C C . SER A 1 75 ? 3.660 -6.173 7.784 1.00 83.94 75 SER A C 1
ATOM 576 O O . SER A 1 75 ? 3.040 -6.797 8.639 1.00 83.94 75 SER A O 1
ATOM 578 N N . SER A 1 76 ? 4.106 -6.766 6.676 1.00 75.62 76 SER A N 1
ATOM 579 C CA . SER A 1 76 ? 3.920 -8.199 6.348 1.00 75.62 76 SER A CA 1
ATOM 580 C C . SER A 1 76 ? 4.285 -9.184 7.471 1.00 75.62 76 SER A C 1
ATOM 582 O O . SER A 1 76 ? 3.730 -10.273 7.541 1.00 75.62 76 SER A O 1
ATOM 584 N N . ALA A 1 77 ? 5.166 -8.815 8.408 1.00 70.44 77 ALA A N 1
ATOM 585 C CA . ALA A 1 77 ? 5.481 -9.657 9.565 1.00 70.44 77 ALA A CA 1
ATOM 586 C C . ALA A 1 77 ? 4.240 -10.002 10.417 1.00 70.44 77 ALA A C 1
ATOM 588 O O . ALA A 1 77 ? 4.251 -10.987 11.154 1.00 70.44 77 ALA A O 1
ATOM 589 N N . TYR A 1 78 ? 3.181 -9.195 10.315 1.00 66.38 78 TYR A N 1
ATOM 590 C CA . TYR A 1 78 ? 1.906 -9.373 10.999 1.00 66.38 78 TYR A CA 1
ATOM 591 C C . TYR A 1 78 ? 0.951 -10.315 10.239 1.00 66.38 78 TYR A C 1
ATOM 593 O O . TYR A 1 78 ? 0.076 -10.910 10.858 1.00 66.38 78 TYR A O 1
ATOM 601 N N . SER A 1 79 ? 1.141 -10.547 8.933 1.00 62.81 79 SER A N 1
ATOM 602 C CA . SER A 1 79 ? 0.237 -11.377 8.114 1.00 62.81 79 SER A CA 1
ATOM 603 C C . SER A 1 79 ? 0.446 -12.891 8.275 1.00 62.81 79 SER A C 1
ATOM 605 O O . SER A 1 79 ? -0.169 -13.675 7.559 1.00 62.81 79 SER A O 1
ATOM 607 N N . GLN A 1 80 ? 1.324 -13.320 9.188 1.00 67.50 80 GLN A N 1
ATOM 608 C CA . GLN A 1 80 ? 1.587 -14.738 9.480 1.00 67.50 80 GLN A CA 1
ATOM 609 C C . GLN A 1 80 ? 0.794 -15.265 10.688 1.00 67.50 80 GLN A C 1
ATOM 611 O O . GLN A 1 80 ? 0.779 -16.467 10.948 1.00 67.50 80 GLN A O 1
ATOM 616 N N . GLU A 1 81 ? 0.135 -14.382 11.439 1.00 73.88 81 GLU A N 1
ATOM 617 C CA . GLU A 1 81 ? -0.552 -14.728 12.681 1.00 73.88 81 GLU A CA 1
ATOM 618 C C . GLU A 1 81 ? -2.063 -14.833 12.451 1.00 73.88 81 GLU A C 1
ATOM 620 O O . GLU A 1 81 ? -2.745 -13.823 12.299 1.00 73.88 81 GLU A O 1
ATOM 625 N N . ARG A 1 82 ? -2.598 -16.062 12.440 1.00 79.12 82 ARG A N 1
ATOM 626 C CA . ARG A 1 82 ? -4.010 -16.327 12.093 1.00 79.12 82 ARG A CA 1
ATOM 627 C C . ARG A 1 82 ? -5.007 -15.513 12.917 1.00 79.12 82 ARG A C 1
ATOM 629 O O . ARG A 1 82 ? -5.950 -14.983 12.348 1.00 79.12 82 ARG A O 1
ATOM 636 N N . ALA A 1 83 ? -4.793 -15.407 14.229 1.00 83.06 83 ALA A N 1
ATOM 637 C CA . ALA A 1 83 ? -5.688 -14.662 15.114 1.00 83.06 83 ALA A CA 1
ATOM 638 C C . ALA A 1 83 ? -5.718 -13.166 14.769 1.00 83.06 83 ALA A C 1
ATOM 640 O O . ALA A 1 83 ? -6.780 -12.556 14.748 1.00 83.06 83 ALA A O 1
ATOM 641 N N . LEU A 1 84 ? -4.560 -12.586 14.447 1.00 83.25 84 LEU A N 1
ATOM 642 C CA . LEU A 1 84 ? -4.476 -11.192 14.033 1.00 83.25 84 LEU A CA 1
ATOM 643 C C . LEU A 1 84 ? -5.129 -10.970 12.665 1.00 83.25 84 LEU A C 1
ATOM 645 O O . LEU A 1 84 ? -5.843 -9.990 12.489 1.00 83.25 84 LEU A O 1
ATOM 649 N N . VAL A 1 85 ? -4.898 -11.874 11.708 1.00 80.38 85 VAL A N 1
ATOM 650 C CA . VAL A 1 85 ? -5.528 -11.809 10.382 1.00 80.38 85 VAL A CA 1
ATOM 651 C C . VAL A 1 85 ? -7.049 -11.862 10.511 1.00 80.38 85 VAL A C 1
ATOM 653 O O . VAL A 1 85 ? -7.715 -10.989 9.964 1.00 80.38 85 VAL A O 1
ATOM 656 N N . ALA A 1 86 ? -7.577 -12.802 11.301 1.00 83.62 86 ALA A N 1
ATOM 657 C CA . ALA A 1 86 ? -9.008 -12.900 11.576 1.00 83.62 86 ALA A CA 1
ATOM 658 C C . ALA A 1 86 ? -9.552 -11.611 12.212 1.00 83.62 86 ALA A C 1
ATOM 660 O O . ALA A 1 86 ? -10.544 -11.068 11.741 1.00 83.62 86 ALA A O 1
ATOM 661 N N . HIS A 1 87 ? -8.862 -11.050 13.210 1.00 87.19 87 HIS A N 1
ATOM 662 C CA . HIS A 1 87 ? -9.317 -9.816 13.852 1.00 87.19 87 HIS A CA 1
ATOM 663 C C . HIS A 1 87 ? -9.284 -8.602 12.910 1.00 87.19 87 HIS A C 1
ATOM 665 O O . HIS A 1 87 ? -10.183 -7.763 12.916 1.00 87.19 87 HIS A O 1
ATOM 671 N N . LEU A 1 88 ? -8.266 -8.516 12.051 1.00 85.19 88 LEU A N 1
ATOM 672 C CA . LEU A 1 88 ? -8.218 -7.494 11.015 1.00 85.19 88 LEU A CA 1
ATOM 673 C C . LEU A 1 88 ? -9.381 -7.660 10.023 1.00 85.19 88 LEU A C 1
ATOM 675 O O . LEU A 1 88 ? -9.968 -6.662 9.609 1.00 85.19 88 LEU A O 1
ATOM 679 N N . GLU A 1 89 ? -9.698 -8.891 9.607 1.00 83.69 89 GLU A N 1
ATOM 680 C CA . GLU A 1 89 ? -10.839 -9.195 8.727 1.00 83.69 89 GLU A CA 1
ATOM 681 C C . GLU A 1 89 ? -12.172 -8.801 9.372 1.00 83.69 89 GLU A C 1
ATOM 683 O O . GLU A 1 89 ? -12.954 -8.091 8.746 1.00 83.69 89 GLU A O 1
ATOM 688 N N . GLU A 1 90 ? -12.387 -9.163 10.638 1.00 86.19 90 GLU A N 1
ATOM 689 C CA . GLU A 1 90 ? -13.577 -8.796 11.417 1.00 86.19 90 GLU A CA 1
ATOM 690 C C . GLU A 1 90 ? -13.734 -7.282 11.595 1.00 86.19 90 GLU A C 1
ATOM 692 O O . GLU A 1 90 ? -14.855 -6.776 11.601 1.00 86.19 90 GLU A O 1
ATOM 697 N N . SER A 1 91 ? -12.624 -6.546 11.728 1.00 86.44 91 SER A N 1
ATOM 698 C CA . SER A 1 91 ? -12.662 -5.089 11.906 1.00 86.44 91 SER A CA 1
ATOM 699 C C . SER A 1 91 ? -13.151 -4.336 10.664 1.00 86.44 91 SER A C 1
ATOM 701 O O . SER A 1 91 ? -13.552 -3.179 10.769 1.00 86.44 91 SER A O 1
ATOM 703 N N . ASP A 1 92 ? -13.104 -4.978 9.490 1.00 86.44 92 ASP A N 1
ATOM 704 C CA . ASP A 1 92 ? -13.484 -4.401 8.198 1.00 86.44 92 ASP A CA 1
ATOM 705 C C . ASP A 1 92 ? -12.826 -3.032 7.912 1.00 86.44 92 ASP A C 1
ATOM 707 O O . ASP A 1 92 ? -13.404 -2.159 7.258 1.00 86.44 92 ASP A O 1
ATOM 711 N N . ILE A 1 93 ? -11.605 -2.831 8.423 1.00 89.31 93 ILE A N 1
ATOM 712 C CA . ILE A 1 93 ? -10.828 -1.605 8.223 1.00 89.31 93 ILE A CA 1
ATOM 713 C C . ILE A 1 93 ? -9.943 -1.724 6.967 1.00 89.31 93 ILE A C 1
ATOM 715 O O . ILE A 1 93 ? -9.199 -2.707 6.833 1.00 89.31 93 ILE A O 1
ATOM 719 N N . PRO A 1 94 ? -9.973 -0.717 6.067 1.00 92.50 94 PRO A N 1
ATOM 720 C CA . PRO A 1 94 ? -9.044 -0.561 4.953 1.00 92.50 94 PRO A CA 1
ATOM 721 C C . PRO A 1 94 ? -7.596 -0.689 5.395 1.00 92.50 94 PRO A C 1
ATOM 723 O O . PRO A 1 94 ? -7.168 -0.062 6.363 1.00 92.50 94 PRO A O 1
ATOM 726 N N . ARG A 1 95 ? -6.805 -1.477 4.678 1.00 91.88 95 ARG A N 1
ATOM 727 C CA . ARG A 1 95 ? -5.407 -1.685 5.015 1.00 91.88 95 ARG A CA 1
ATOM 728 C C . ARG A 1 95 ? -4.518 -1.862 3.798 1.00 91.88 95 ARG A C 1
ATOM 730 O O . ARG A 1 95 ? -4.881 -2.491 2.806 1.00 91.88 95 ARG A O 1
ATOM 737 N N . VAL A 1 96 ? -3.303 -1.355 3.937 1.00 91.56 96 VAL A N 1
ATOM 738 C CA . VAL A 1 96 ? -2.211 -1.557 2.993 1.00 91.56 96 VAL A CA 1
ATOM 739 C C . VAL A 1 96 ? -1.090 -2.297 3.709 1.00 91.56 96 VAL A C 1
ATOM 741 O O . VAL A 1 96 ? -0.496 -1.806 4.672 1.00 91.56 96 VAL A O 1
ATOM 744 N N . VAL A 1 97 ? -0.805 -3.502 3.232 1.00 87.25 97 VAL A N 1
ATOM 745 C CA . VAL A 1 97 ? 0.269 -4.356 3.720 1.00 87.25 97 VAL A CA 1
ATOM 746 C C . VAL A 1 97 ? 1.524 -4.106 2.892 1.00 87.25 97 VAL A C 1
ATOM 748 O O . VAL A 1 97 ? 1.478 -4.143 1.664 1.00 87.25 97 VAL A O 1
ATOM 751 N N . PHE A 1 98 ? 2.663 -3.904 3.552 1.00 80.19 98 PHE A N 1
ATOM 752 C CA . PHE A 1 98 ? 3.956 -3.769 2.880 1.00 80.19 98 PHE A CA 1
ATOM 753 C C . PHE A 1 98 ? 4.980 -4.771 3.420 1.00 80.19 98 PHE A C 1
ATOM 755 O O . PHE A 1 98 ? 5.095 -5.016 4.628 1.00 80.19 98 PHE A O 1
ATOM 762 N N . GLU A 1 99 ? 5.767 -5.350 2.516 1.00 70.56 99 GLU A N 1
ATOM 763 C CA . GLU A 1 99 ? 6.802 -6.321 2.860 1.00 70.56 99 GLU A CA 1
ATOM 764 C C . GLU A 1 99 ? 8.201 -5.704 2.774 1.00 70.56 99 GLU A C 1
ATOM 766 O O . GLU A 1 99 ? 8.837 -5.717 1.724 1.00 70.56 99 GLU A O 1
ATOM 771 N N . ALA A 1 100 ? 8.722 -5.210 3.902 1.00 61.78 100 ALA A N 1
ATOM 772 C CA . ALA A 1 100 ? 10.054 -4.601 3.964 1.00 61.78 100 ALA A CA 1
ATOM 773 C C . ALA A 1 100 ? 11.191 -5.542 3.502 1.00 61.78 100 ALA A C 1
ATOM 775 O O . ALA A 1 100 ? 12.196 -5.059 2.993 1.00 61.78 100 ALA A O 1
ATOM 776 N N . SER A 1 101 ? 11.037 -6.868 3.632 1.00 59.66 101 SER A N 1
ATOM 777 C CA . SER A 1 101 ? 11.998 -7.874 3.148 1.00 59.66 101 SER A CA 1
ATOM 778 C C . SER A 1 101 ? 12.002 -8.046 1.628 1.00 59.66 101 SER A C 1
ATOM 780 O O . SER A 1 101 ? 13.064 -8.275 1.050 1.00 59.66 101 SER A O 1
ATOM 782 N N . SER A 1 102 ? 10.845 -7.907 0.972 1.00 56.06 102 SER A N 1
ATOM 783 C CA . SER A 1 102 ? 10.714 -7.998 -0.493 1.00 56.06 102 SER A CA 1
ATOM 784 C C . SER A 1 102 ? 11.391 -6.830 -1.216 1.00 56.06 102 SER A C 1
ATOM 786 O O . SER A 1 102 ? 11.825 -6.964 -2.360 1.00 56.06 102 SER A O 1
ATOM 788 N N . LEU A 1 103 ? 11.547 -5.706 -0.508 1.00 55.50 103 LEU A N 1
ATOM 789 C CA . LEU A 1 103 ? 12.181 -4.483 -0.994 1.00 55.50 103 LEU A CA 1
ATOM 790 C C . LEU A 1 103 ? 13.717 -4.542 -0.953 1.00 55.50 103 LEU A C 1
ATOM 792 O O . LEU A 1 103 ? 14.362 -3.629 -1.455 1.00 55.50 103 LEU A O 1
ATOM 796 N N . ILE A 1 104 ? 14.320 -5.586 -0.370 1.00 55.47 104 ILE A N 1
ATOM 797 C CA . ILE A 1 104 ? 15.780 -5.718 -0.258 1.00 55.47 104 ILE A CA 1
ATOM 798 C C . ILE A 1 104 ? 16.335 -6.375 -1.537 1.00 55.47 104 ILE A C 1
ATOM 800 O O . ILE A 1 104 ? 15.971 -7.516 -1.848 1.00 55.47 104 ILE A O 1
ATOM 804 N N . PRO A 1 105 ? 17.240 -5.721 -2.290 1.00 52.56 105 PRO A N 1
ATOM 805 C CA . PRO A 1 105 ? 17.832 -6.308 -3.480 1.00 52.56 105 PRO A CA 1
ATOM 806 C C . PRO A 1 105 ? 18.685 -7.514 -3.090 1.00 52.56 105 PRO A C 1
ATOM 808 O O . PRO A 1 105 ? 19.561 -7.424 -2.234 1.00 52.56 105 PRO A O 1
ATOM 811 N N . SER A 1 106 ? 18.454 -8.659 -3.738 1.00 45.06 106 SER A N 1
ATOM 812 C CA . SER A 1 106 ? 19.230 -9.870 -3.446 1.00 45.06 106 SER A CA 1
ATOM 813 C C . SER A 1 106 ? 20.680 -9.786 -3.902 1.00 45.06 106 SER A C 1
ATOM 815 O O . SER A 1 106 ? 21.503 -10.486 -3.329 1.00 45.06 106 SER A O 1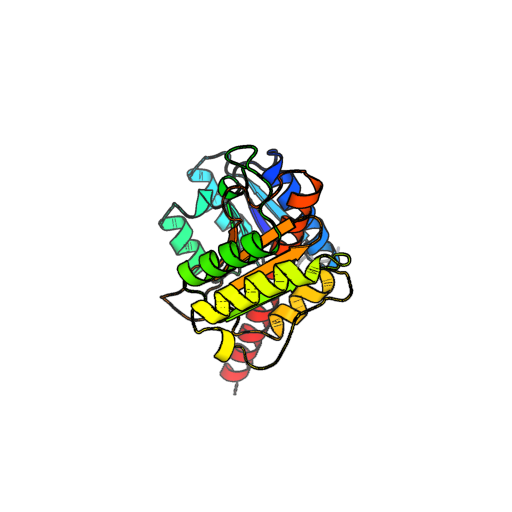
ATOM 817 N N . GLN A 1 107 ? 20.984 -8.989 -4.932 1.00 46.34 107 GLN A N 1
ATOM 818 C CA . GLN A 1 107 ? 22.320 -8.788 -5.507 1.00 46.34 107 GLN A CA 1
ATOM 819 C C . GLN A 1 107 ? 22.333 -7.510 -6.363 1.00 46.34 107 GLN A C 1
ATOM 821 O O . GLN A 1 107 ? 21.262 -7.096 -6.819 1.00 46.34 107 GLN A O 1
ATOM 826 N N . PRO A 1 108 ? 23.507 -6.917 -6.659 1.00 44.38 108 PRO A N 1
ATOM 827 C CA . PRO A 1 108 ? 23.642 -5.906 -7.705 1.00 44.38 108 PRO A CA 1
ATOM 828 C C . PRO A 1 108 ? 23.420 -6.571 -9.074 1.00 44.38 108 PRO A C 1
ATOM 830 O O . PRO A 1 108 ? 24.363 -6.897 -9.790 1.00 44.38 108 PRO A O 1
ATOM 833 N N . LYS A 1 109 ? 22.167 -6.871 -9.428 1.00 47.50 109 LYS A N 1
ATOM 834 C CA . LYS A 1 109 ? 21.831 -7.430 -10.738 1.00 47.50 109 LYS A CA 1
ATOM 835 C C . LYS A 1 109 ? 21.616 -6.315 -11.757 1.00 47.50 109 LYS A C 1
ATOM 837 O O . LYS A 1 109 ? 21.056 -5.263 -11.463 1.00 47.50 109 LYS A O 1
ATOM 842 N N . LYS A 1 110 ? 22.109 -6.613 -12.961 1.00 47.16 110 LYS A N 1
ATOM 843 C CA . LYS A 1 110 ? 21.943 -5.919 -14.242 1.00 47.16 110 LYS A CA 1
ATOM 844 C C . LYS A 1 110 ? 20.597 -5.188 -14.290 1.00 47.16 110 LYS A C 1
ATOM 846 O O . LYS A 1 110 ? 19.564 -5.842 -14.168 1.00 47.16 110 LYS A O 1
ATOM 851 N N . ARG A 1 111 ? 20.614 -3.858 -14.455 1.00 55.75 111 ARG A N 1
ATOM 852 C CA . ARG A 1 111 ? 19.392 -3.072 -14.679 1.00 55.75 111 ARG A CA 1
ATOM 853 C C . ARG A 1 111 ? 18.618 -3.731 -15.822 1.00 55.75 111 ARG A C 1
ATOM 855 O O . ARG A 1 111 ? 19.141 -3.812 -16.934 1.00 55.75 111 ARG A O 1
ATOM 862 N N . LEU A 1 112 ? 17.428 -4.254 -15.531 1.00 61.50 112 LEU A N 1
ATOM 863 C CA . LEU A 1 112 ? 16.479 -4.616 -16.577 1.00 61.50 112 LEU A CA 1
ATOM 864 C C . LEU A 1 112 ? 16.175 -3.338 -17.364 1.00 61.50 112 LEU A C 1
ATOM 866 O O . LEU A 1 112 ? 16.146 -2.252 -16.782 1.00 61.50 112 LEU A O 1
ATOM 870 N N . ASN A 1 113 ? 16.003 -3.453 -18.679 1.00 76.94 113 ASN A N 1
ATOM 871 C CA . ASN A 1 113 ? 15.456 -2.331 -19.432 1.00 76.94 113 ASN A CA 1
ATOM 872 C C . ASN A 1 113 ? 13.978 -2.143 -19.043 1.00 76.94 113 ASN A C 1
ATOM 874 O O . ASN A 1 113 ? 13.340 -3.063 -18.522 1.00 76.94 113 ASN A O 1
ATOM 878 N N . ASP A 1 114 ? 13.442 -0.950 -19.282 1.00 79.25 114 ASP A N 1
ATOM 879 C CA . ASP A 1 114 ? 12.104 -0.582 -18.808 1.00 79.25 114 ASP A CA 1
ATOM 880 C C . ASP A 1 114 ? 11.009 -1.514 -19.339 1.00 79.25 114 ASP A C 1
ATOM 882 O O . ASP A 1 114 ? 10.083 -1.856 -18.607 1.00 79.25 114 ASP A O 1
ATOM 886 N N . PHE A 1 115 ? 11.167 -1.997 -20.576 1.00 85.62 115 PHE A N 1
ATOM 887 C CA . PHE A 1 115 ? 10.276 -2.986 -21.180 1.00 85.62 115 PHE A CA 1
ATOM 888 C C . PHE A 1 115 ? 10.224 -4.281 -20.364 1.00 85.62 115 PHE A C 1
ATOM 890 O O . PHE A 1 115 ? 9.149 -4.712 -19.955 1.00 85.62 115 PHE A O 1
ATOM 897 N N . GLN A 1 116 ? 11.380 -4.896 -20.095 1.00 84.38 116 GLN A N 1
ATOM 898 C CA . GLN A 1 116 ? 11.445 -6.166 -19.375 1.00 84.38 116 GLN A CA 1
ATOM 899 C C . GLN A 1 116 ? 10.939 -6.012 -17.937 1.00 84.38 116 GLN A C 1
ATOM 901 O O . GLN A 1 116 ? 10.266 -6.904 -17.428 1.00 84.38 116 GLN A O 1
ATOM 906 N N . ASN A 1 117 ? 11.220 -4.875 -17.293 1.00 81.06 117 ASN A N 1
ATOM 907 C CA . ASN A 1 117 ? 10.730 -4.595 -15.946 1.00 81.06 117 ASN A CA 1
ATOM 908 C C . ASN A 1 117 ? 9.192 -4.510 -15.910 1.00 81.06 117 ASN A C 1
ATOM 910 O O . ASN A 1 117 ? 8.557 -5.197 -15.111 1.00 81.06 117 ASN A O 1
ATOM 914 N N . ALA A 1 118 ? 8.588 -3.731 -16.812 1.00 85.19 118 ALA A N 1
ATOM 915 C CA . ALA A 1 118 ? 7.134 -3.625 -16.919 1.00 85.19 118 ALA A CA 1
ATOM 916 C C . ALA A 1 118 ? 6.480 -4.969 -17.257 1.00 85.19 118 ALA A C 1
ATOM 918 O O . ALA A 1 118 ? 5.501 -5.358 -16.620 1.00 85.19 118 ALA A O 1
ATOM 919 N N . TYR A 1 119 ? 7.052 -5.705 -18.213 1.00 88.69 119 TYR A N 1
ATOM 920 C CA . TYR A 1 119 ? 6.571 -7.021 -18.621 1.00 88.69 119 TYR A CA 1
ATOM 921 C C . TYR A 1 119 ? 6.550 -8.010 -17.447 1.00 88.69 119 TYR A C 1
ATOM 923 O O . TYR A 1 119 ? 5.547 -8.673 -17.189 1.00 88.69 119 TYR A O 1
ATOM 931 N N . GLU A 1 120 ? 7.647 -8.097 -16.694 1.00 87.31 120 GLU A N 1
ATOM 932 C CA . GLU A 1 120 ? 7.764 -9.022 -15.565 1.00 87.31 120 GLU A CA 1
ATOM 933 C C . GLU A 1 120 ? 6.871 -8.641 -14.381 1.00 87.31 120 GLU A C 1
ATOM 935 O O . GLU A 1 120 ? 6.292 -9.525 -13.754 1.00 87.31 120 GLU A O 1
ATOM 940 N N . LEU A 1 121 ? 6.746 -7.348 -14.065 1.00 86.50 121 LEU A N 1
ATOM 941 C CA . LEU A 1 121 ? 5.890 -6.880 -12.970 1.00 86.50 121 LEU A CA 1
ATOM 942 C C . LEU A 1 121 ? 4.402 -7.033 -13.287 1.00 86.50 121 LEU A C 1
ATOM 944 O O . LEU A 1 121 ? 3.616 -7.366 -12.403 1.00 86.50 121 LEU A O 1
ATOM 948 N N . THR A 1 122 ? 4.024 -6.842 -14.549 1.00 90.19 122 THR A N 1
ATOM 949 C CA . THR A 1 122 ? 2.648 -7.076 -14.998 1.00 90.19 122 THR A CA 1
ATOM 950 C C . THR A 1 122 ? 2.305 -8.559 -14.910 1.00 90.19 122 THR A C 1
ATOM 952 O O . THR A 1 122 ? 1.283 -8.905 -14.330 1.00 90.19 122 THR A O 1
ATOM 955 N N . ASN A 1 123 ? 3.184 -9.447 -15.391 1.00 90.44 123 ASN A N 1
ATOM 956 C CA . ASN A 1 123 ? 2.988 -10.893 -15.240 1.00 90.44 123 ASN A CA 1
ATOM 957 C C . ASN A 1 123 ? 2.904 -11.311 -13.771 1.00 90.44 123 ASN A C 1
ATOM 959 O O . ASN A 1 123 ? 2.052 -12.116 -13.427 1.00 90.44 123 ASN A O 1
ATOM 963 N N . TYR A 1 124 ? 3.708 -10.713 -12.890 1.00 88.12 124 TYR A N 1
ATOM 964 C CA . TYR A 1 124 ? 3.604 -10.968 -11.455 1.00 88.12 124 TYR A CA 1
ATOM 965 C C . TYR A 1 124 ? 2.213 -10.622 -10.896 1.00 88.12 124 TYR A C 1
ATOM 967 O O . TYR A 1 124 ? 1.658 -11.391 -10.114 1.00 88.12 124 TYR A O 1
ATOM 975 N N . LEU A 1 125 ? 1.618 -9.494 -11.298 1.00 87.81 125 LEU A N 1
ATOM 976 C CA . LEU A 1 125 ? 0.247 -9.142 -10.905 1.00 87.81 125 LEU A CA 1
ATOM 977 C C . LEU A 1 125 ? -0.777 -10.160 -11.432 1.00 87.81 125 LEU A C 1
ATOM 979 O O . LEU A 1 125 ? -1.646 -10.598 -10.678 1.00 87.81 125 LEU A O 1
ATOM 983 N N . VAL A 1 126 ? -0.638 -10.584 -12.692 1.00 89.94 126 VAL A N 1
ATOM 984 C CA . VAL A 1 126 ? -1.505 -11.606 -13.305 1.00 89.94 126 VAL A CA 1
ATOM 985 C C . VAL A 1 126 ? -1.380 -12.956 -12.591 1.00 89.94 126 VAL A C 1
ATOM 987 O O . VAL A 1 126 ? -2.389 -13.577 -12.266 1.00 89.94 126 VAL A O 1
ATOM 990 N N . GLU A 1 127 ? -0.160 -13.390 -12.269 1.00 88.56 127 GLU A N 1
ATOM 991 C CA . GLU A 1 127 ? 0.122 -14.612 -11.501 1.00 88.56 127 GLU A CA 1
ATOM 992 C C . GLU A 1 127 ? -0.496 -14.570 -10.093 1.00 88.56 127 GLU A C 1
ATOM 994 O O . GLU A 1 127 ? -0.873 -15.608 -9.551 1.00 88.56 127 GLU A O 1
ATOM 999 N N . ASN A 1 128 ? -0.656 -13.373 -9.515 1.00 85.12 128 ASN A N 1
ATOM 1000 C CA . ASN A 1 128 ? -1.358 -13.151 -8.246 1.00 85.12 128 ASN A CA 1
ATOM 1001 C C . ASN A 1 128 ? -2.885 -12.994 -8.405 1.00 85.12 128 ASN A C 1
ATOM 1003 O O . ASN A 1 128 ? -3.573 -12.656 -7.442 1.00 85.12 128 ASN A O 1
ATOM 1007 N N . GLY A 1 129 ? -3.426 -13.267 -9.596 1.00 87.31 129 GLY A N 1
ATOM 1008 C CA . GLY A 1 129 ? -4.862 -13.320 -9.862 1.00 87.31 129 GLY A CA 1
ATOM 1009 C C . GLY A 1 129 ? -5.492 -12.007 -10.326 1.00 87.31 129 GLY A C 1
ATOM 1010 O O . GLY A 1 129 ? -6.713 -11.973 -10.482 1.00 87.31 129 GLY A O 1
ATOM 1011 N N . CYS A 1 130 ? -4.699 -10.958 -10.571 1.00 88.00 130 CYS A N 1
ATOM 1012 C CA . CYS A 1 130 ? -5.214 -9.680 -11.068 1.00 88.00 130 CYS A CA 1
ATOM 1013 C C . CYS A 1 130 ? -5.692 -9.807 -12.520 1.00 88.00 130 CYS A C 1
ATOM 1015 O O . CYS A 1 130 ? -4.993 -10.363 -13.370 1.00 88.00 130 CYS A O 1
ATOM 1017 N N . LYS A 1 131 ? -6.863 -9.244 -12.817 1.00 86.94 131 LYS A N 1
ATOM 1018 C CA . LYS A 1 131 ? -7.478 -9.205 -14.152 1.00 86.94 131 LYS A CA 1
ATOM 1019 C C . LYS A 1 131 ? -7.685 -7.781 -14.662 1.00 86.94 131 LYS A C 1
ATOM 1021 O O . LYS A 1 131 ? -7.763 -7.575 -15.869 1.00 86.94 131 LYS A O 1
ATOM 1026 N N . SER A 1 132 ? -7.761 -6.806 -13.760 1.00 86.50 132 SER A N 1
ATOM 1027 C CA . SER A 1 132 ? -7.954 -5.388 -14.046 1.00 86.50 132 SER A CA 1
ATOM 1028 C C . SER A 1 132 ? -6.820 -4.575 -13.425 1.00 86.50 132 SER A C 1
ATOM 1030 O O . SER A 1 132 ? -6.924 -4.053 -12.313 1.00 86.50 132 SER A O 1
ATOM 1032 N N . ILE A 1 133 ? -5.726 -4.463 -14.175 1.00 88.25 133 ILE A N 1
ATOM 1033 C CA . ILE A 1 133 ? -4.501 -3.789 -13.747 1.00 88.25 133 ILE A CA 1
ATOM 1034 C C . ILE A 1 133 ? -4.461 -2.363 -14.311 1.00 88.25 133 ILE A C 1
ATOM 1036 O O . ILE A 1 133 ? -4.658 -2.192 -15.505 1.00 88.25 133 ILE A O 1
ATOM 1040 N N . ALA A 1 134 ? -4.172 -1.347 -13.499 1.00 85.94 134 ALA A N 1
ATOM 1041 C CA . ALA A 1 134 ? -3.871 0.002 -13.993 1.00 85.94 134 ALA A CA 1
ATOM 1042 C C . ALA A 1 134 ? -2.361 0.247 -14.041 1.00 85.94 134 ALA A C 1
ATOM 1044 O O . ALA A 1 134 ? -1.641 -0.162 -13.128 1.00 85.94 134 ALA A O 1
ATOM 1045 N N . HIS A 1 135 ? -1.881 0.973 -15.053 1.00 86.12 135 HIS A N 1
ATOM 1046 C CA . HIS A 1 135 ? -0.536 1.552 -15.056 1.00 86.12 135 HIS A CA 1
ATOM 1047 C C . HIS A 1 135 ? -0.622 3.031 -14.671 1.00 86.12 135 HIS A C 1
ATOM 1049 O O . HIS A 1 135 ? -1.177 3.840 -15.403 1.00 86.12 135 HIS A O 1
ATOM 1055 N N . ILE A 1 136 ? -0.060 3.379 -13.514 1.00 81.50 136 ILE A N 1
ATOM 1056 C CA . ILE A 1 136 ? -0.001 4.754 -13.013 1.00 81.50 136 ILE A CA 1
ATOM 1057 C C . ILE A 1 136 ? 1.427 5.255 -13.178 1.00 81.50 136 ILE A C 1
ATOM 1059 O O . ILE A 1 136 ? 2.347 4.736 -12.536 1.00 81.50 136 ILE A O 1
ATOM 1063 N N . SER A 1 137 ? 1.616 6.287 -14.001 1.00 77.19 137 SER A N 1
ATOM 1064 C CA . SER A 1 137 ? 2.918 6.928 -14.170 1.00 77.19 137 SER A CA 1
ATOM 1065 C C . SER A 1 137 ? 2.900 8.362 -13.660 1.00 77.19 137 SER A C 1
ATOM 1067 O O . SER A 1 137 ? 2.203 9.211 -14.207 1.00 77.19 137 SER A O 1
ATOM 1069 N N . LEU A 1 138 ? 3.767 8.663 -12.691 1.00 73.06 138 LEU A N 1
ATOM 1070 C CA . LEU A 1 138 ? 4.188 10.047 -12.444 1.00 73.06 138 LEU A CA 1
ATOM 1071 C C . LEU A 1 138 ? 5.133 10.497 -13.575 1.00 73.06 138 LEU A C 1
ATOM 1073 O O . LEU A 1 138 ? 5.665 9.627 -14.270 1.00 73.06 138 LEU A O 1
ATOM 1077 N N . PRO A 1 139 ? 5.381 11.802 -13.785 1.00 61.69 139 PRO A N 1
ATOM 1078 C CA . PRO A 1 139 ? 6.211 12.285 -14.882 1.00 61.69 139 PRO A CA 1
ATOM 1079 C C . PRO A 1 139 ? 7.601 11.666 -14.847 1.00 61.69 139 PRO A C 1
ATOM 1081 O O . PRO A 1 139 ? 8.374 11.777 -13.888 1.00 61.69 139 PRO A O 1
ATOM 1084 N N . ILE A 1 140 ? 7.902 10.997 -15.944 1.00 54.81 140 ILE A N 1
ATOM 1085 C CA . ILE A 1 140 ? 9.217 10.521 -16.326 1.00 54.81 140 ILE A CA 1
ATOM 1086 C C . ILE A 1 140 ? 9.498 11.302 -17.610 1.00 54.81 140 ILE A C 1
ATOM 1088 O O . ILE A 1 140 ? 8.574 11.569 -18.377 1.00 54.81 140 ILE A O 1
ATOM 1092 N N . GLY A 1 141 ? 10.743 11.697 -17.870 1.00 53.12 141 GLY A N 1
ATOM 1093 C CA . GLY A 1 141 ? 11.106 12.192 -19.202 1.00 53.12 141 GLY A CA 1
ATOM 1094 C C . GLY A 1 141 ? 10.798 11.155 -20.301 1.00 53.12 141 GLY A C 1
ATOM 1095 O O . GLY A 1 141 ? 10.135 10.150 -20.071 1.00 53.12 141 GLY A O 1
ATOM 1096 N N . THR A 1 142 ? 11.350 11.336 -21.498 1.00 48.69 142 THR A N 1
ATOM 1097 C CA . THR A 1 142 ? 11.108 10.547 -22.734 1.00 48.69 142 THR A CA 1
ATOM 1098 C C . THR A 1 142 ? 11.262 9.001 -22.670 1.00 48.69 142 THR A C 1
ATOM 1100 O O . THR A 1 142 ? 11.170 8.336 -23.698 1.00 48.69 142 THR A O 1
ATOM 1103 N N . GLN A 1 143 ? 11.471 8.397 -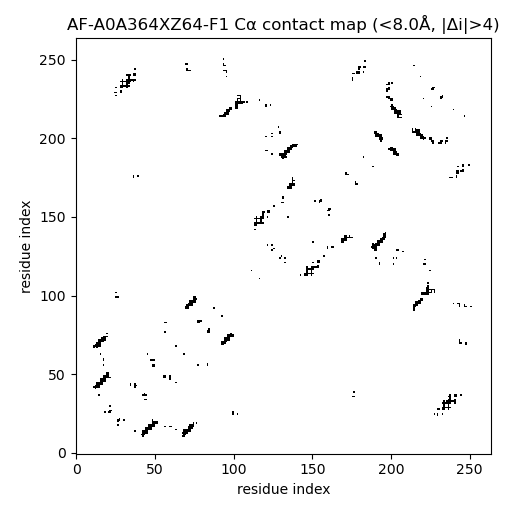21.495 1.00 52.69 143 GLN A N 1
ATOM 1104 C CA . GLN A 1 143 ? 11.606 6.957 -21.233 1.00 52.69 143 GLN A CA 1
ATOM 1105 C C . GLN A 1 143 ? 10.273 6.173 -21.156 1.00 52.69 143 GLN A C 1
ATOM 1107 O O . GLN A 1 143 ? 10.302 4.946 -21.078 1.00 52.69 143 GLN A O 1
ATOM 1112 N N . GLN A 1 144 ? 9.103 6.825 -21.215 1.00 58.53 144 GLN A N 1
ATOM 1113 C CA . GLN A 1 144 ? 7.801 6.144 -21.052 1.00 58.53 144 GLN A CA 1
ATOM 1114 C C . GLN A 1 144 ? 7.481 5.090 -22.130 1.00 58.53 144 GLN A C 1
ATOM 1116 O O . GLN A 1 144 ? 6.814 4.098 -21.832 1.00 58.53 144 GLN A O 1
ATOM 1121 N N . ASN A 1 145 ? 8.001 5.234 -23.354 1.00 64.12 145 ASN A N 1
ATOM 1122 C CA . ASN A 1 145 ? 7.588 4.384 -24.479 1.00 64.12 145 ASN A CA 1
ATOM 1123 C C . ASN A 1 145 ? 7.922 2.894 -24.285 1.00 64.12 145 ASN A C 1
ATOM 1125 O O . ASN A 1 145 ? 7.133 2.032 -24.674 1.00 64.12 145 ASN A O 1
ATOM 1129 N N . ASN A 1 146 ? 9.056 2.566 -23.657 1.00 77.31 146 ASN A N 1
ATOM 1130 C CA . ASN A 1 146 ? 9.470 1.169 -23.493 1.00 77.31 146 ASN A CA 1
ATOM 1131 C C . ASN A 1 146 ? 8.769 0.482 -22.316 1.00 77.31 146 ASN A C 1
ATOM 1133 O O . ASN A 1 146 ? 8.391 -0.681 -22.446 1.00 77.31 146 ASN A O 1
ATOM 1137 N N . PHE A 1 147 ? 8.559 1.189 -21.200 1.00 80.62 147 PHE A N 1
ATOM 1138 C CA . PHE A 1 147 ? 7.847 0.641 -20.040 1.00 80.62 147 PHE A CA 1
ATOM 1139 C C . PHE A 1 147 ? 6.398 0.304 -20.403 1.00 80.62 147 PHE A C 1
ATOM 1141 O O . PHE A 1 147 ? 5.946 -0.826 -20.224 1.00 80.62 147 PHE A O 1
ATOM 1148 N N . LEU A 1 148 ? 5.702 1.264 -21.014 1.00 82.25 148 LEU A N 1
ATOM 1149 C CA . LEU A 1 148 ? 4.326 1.092 -21.463 1.00 82.25 148 LEU A CA 1
ATOM 1150 C C . LEU A 1 148 ? 4.182 -0.070 -22.454 1.00 82.25 148 LEU A C 1
ATOM 1152 O O . LEU A 1 148 ? 3.236 -0.852 -22.373 1.00 82.25 148 LEU A O 1
ATOM 1156 N N . SER A 1 149 ? 5.148 -0.220 -23.362 1.00 86.06 149 SER A N 1
ATOM 1157 C CA . SER A 1 149 ? 5.175 -1.338 -24.309 1.00 86.06 149 SER A CA 1
ATOM 1158 C C . SER A 1 149 ? 5.299 -2.691 -23.602 1.00 86.06 149 SER A C 1
ATOM 1160 O O . SER A 1 149 ? 4.613 -3.636 -23.983 1.00 86.06 149 SER A O 1
ATOM 1162 N N . GLY A 1 150 ? 6.123 -2.790 -22.553 1.00 88.75 150 GLY A N 1
ATOM 1163 C CA . GLY A 1 150 ? 6.271 -4.022 -21.770 1.00 88.75 150 GLY A CA 1
ATOM 1164 C C . GLY A 1 150 ? 5.004 -4.391 -20.995 1.00 88.75 150 GLY A C 1
ATOM 1165 O O . GLY A 1 150 ? 4.598 -5.552 -20.997 1.00 88.75 150 GLY A O 1
ATOM 1166 N N . TYR A 1 151 ? 4.344 -3.395 -20.397 1.00 88.88 151 TYR A N 1
ATOM 1167 C CA . TYR A 1 151 ? 3.039 -3.548 -19.746 1.00 88.88 151 TYR A CA 1
ATOM 1168 C C . TYR A 1 151 ? 1.968 -4.048 -20.730 1.00 88.88 151 TYR A C 1
ATOM 1170 O O . TYR A 1 151 ? 1.344 -5.087 -20.501 1.00 88.88 151 TYR A O 1
ATOM 1178 N N . LYS A 1 152 ? 1.812 -3.364 -21.874 1.00 88.06 152 LYS A N 1
ATOM 1179 C CA . LYS A 1 152 ? 0.834 -3.730 -22.913 1.00 88.06 152 LYS A CA 1
ATOM 1180 C C . LYS A 1 152 ? 1.099 -5.126 -23.481 1.00 88.06 152 LYS A C 1
ATOM 1182 O O . LYS A 1 152 ? 0.151 -5.881 -23.692 1.00 88.06 152 LYS A O 1
ATOM 1187 N N . GLU A 1 153 ? 2.364 -5.497 -23.686 1.00 91.75 153 GLU A N 1
ATOM 1188 C CA . GLU A 1 153 ? 2.721 -6.826 -24.194 1.00 91.75 153 GLU A CA 1
ATOM 1189 C C . GLU A 1 153 ? 2.382 -7.943 -23.199 1.00 91.75 153 GLU A C 1
ATOM 1191 O O . GLU A 1 153 ? 1.827 -8.968 -23.597 1.00 91.75 153 GLU A O 1
ATOM 1196 N N . ALA A 1 154 ? 2.641 -7.745 -21.902 1.00 92.56 154 ALA A N 1
ATOM 1197 C CA . ALA A 1 154 ? 2.265 -8.719 -20.878 1.00 92.56 154 ALA A CA 1
ATOM 1198 C C . ALA A 1 154 ? 0.744 -8.919 -20.818 1.00 92.56 154 ALA A C 1
ATOM 1200 O O . ALA A 1 154 ? 0.271 -10.055 -20.811 1.00 92.56 154 ALA A O 1
ATOM 1201 N N . LEU A 1 155 ? -0.041 -7.840 -20.855 1.00 91.38 155 LEU A N 1
ATOM 1202 C CA . LEU A 1 155 ? -1.502 -7.946 -20.903 1.00 91.38 155 LEU A CA 1
ATOM 1203 C C . LEU A 1 155 ? -2.004 -8.640 -22.168 1.00 91.38 155 LEU A C 1
ATOM 1205 O O . LEU A 1 155 ? -2.978 -9.392 -22.115 1.00 91.38 155 LEU A O 1
ATOM 1209 N N . ARG A 1 156 ? -1.352 -8.393 -23.311 1.00 92.44 156 ARG A N 1
ATOM 1210 C CA . ARG A 1 156 ? -1.693 -9.027 -24.588 1.00 92.44 156 ARG A CA 1
ATOM 1211 C C . ARG A 1 156 ? -1.484 -10.536 -24.533 1.00 92.44 156 ARG A C 1
ATOM 1213 O O . ARG A 1 156 ? -2.352 -11.271 -24.986 1.00 92.44 156 ARG A O 1
ATOM 1220 N N . LEU A 1 157 ? -0.347 -10.986 -23.999 1.00 94.56 157 LEU A N 1
ATOM 1221 C CA . LEU A 1 157 ? -0.005 -12.409 -23.906 1.00 94.56 157 LEU A CA 1
ATOM 1222 C C . LEU A 1 157 ? -0.833 -13.174 -22.865 1.00 94.56 157 LEU A C 1
ATOM 1224 O O . LEU A 1 157 ? -0.929 -14.391 -22.965 1.00 94.56 157 LEU A O 1
ATOM 1228 N N . ASN A 1 158 ? -1.449 -12.470 -21.913 1.00 92.81 158 ASN A N 1
ATOM 1229 C CA . ASN A 1 158 ? -2.371 -13.045 -20.929 1.00 92.81 158 ASN A CA 1
ATOM 1230 C C . ASN A 1 158 ? -3.856 -12.843 -21.293 1.00 92.81 158 ASN A C 1
ATOM 1232 O O . ASN A 1 158 ? -4.721 -13.035 -20.445 1.00 92.81 158 ASN A O 1
ATOM 1236 N N . ASP A 1 159 ? -4.166 -12.417 -22.525 1.00 89.62 159 ASP A N 1
ATOM 1237 C CA . ASP A 1 159 ? -5.532 -12.163 -23.017 1.00 89.62 159 ASP A CA 1
ATOM 1238 C C . ASP A 1 159 ? -6.345 -11.116 -22.218 1.00 89.62 159 ASP A C 1
ATOM 1240 O O . ASP A 1 159 ? -7.564 -11.007 -22.363 1.00 89.62 159 ASP A O 1
ATOM 1244 N N . LEU A 1 160 ? -5.674 -10.273 -21.427 1.00 85.88 160 LEU A N 1
ATOM 1245 C CA . LEU A 1 160 ? -6.301 -9.220 -20.617 1.00 85.88 160 LEU A CA 1
ATOM 1246 C C . LEU A 1 160 ? -6.413 -7.882 -21.356 1.00 85.88 160 LEU A C 1
ATOM 1248 O O . LEU A 1 160 ? -7.260 -7.060 -21.016 1.00 85.88 160 LEU A O 1
ATOM 1252 N N . LEU A 1 161 ? -5.629 -7.671 -22.420 1.00 77.25 161 LEU A N 1
ATOM 1253 C CA . LEU A 1 161 ? -5.617 -6.397 -23.154 1.00 77.25 161 LEU A CA 1
ATOM 1254 C C . LEU A 1 161 ? -6.993 -6.033 -23.747 1.00 77.25 161 LEU A C 1
ATOM 1256 O O . LEU A 1 161 ? -7.358 -4.865 -23.812 1.00 77.25 161 LEU A O 1
ATOM 1260 N N . LYS A 1 162 ? -7.782 -7.032 -24.165 1.00 61.59 162 LYS A N 1
ATOM 1261 C CA . LYS A 1 162 ? -9.132 -6.816 -24.718 1.00 61.59 162 LYS A CA 1
ATOM 1262 C C . LYS A 1 162 ? -10.186 -6.539 -23.644 1.00 61.59 162 LYS A C 1
ATOM 1264 O O . LYS A 1 162 ? -11.225 -5.986 -23.976 1.00 61.59 162 LYS A O 1
ATOM 1269 N N . MET A 1 163 ? -9.940 -6.922 -22.389 1.00 55.31 163 MET A N 1
ATOM 1270 C CA . MET A 1 163 ? -10.835 -6.627 -21.262 1.00 55.31 163 MET A CA 1
ATOM 1271 C C . MET A 1 163 ? -10.641 -5.199 -20.731 1.00 55.31 163 MET A C 1
ATOM 1273 O O . MET A 1 163 ? -11.506 -4.693 -20.027 1.00 55.31 163 MET A O 1
ATOM 1277 N N . GLN A 1 164 ? -9.544 -4.542 -21.116 1.00 60.72 164 GLN A N 1
ATOM 1278 C CA . GLN A 1 164 ? -9.191 -3.171 -20.742 1.00 60.72 164 GLN A CA 1
ATOM 1279 C C . GLN A 1 164 ? -9.471 -2.149 -21.858 1.00 60.72 164 GLN A C 1
ATOM 1281 O O . GLN A 1 164 ? -8.754 -1.160 -21.979 1.00 60.72 164 GLN A O 1
ATOM 1286 N N . GLN A 1 165 ? -10.451 -2.402 -22.738 1.00 41.19 165 GLN A N 1
ATOM 1287 C CA . GLN A 1 165 ? -10.716 -1.490 -23.856 1.00 41.19 165 GLN A CA 1
ATOM 1288 C C . GLN A 1 165 ? -11.075 -0.079 -23.366 1.00 41.19 165 GLN A C 1
ATOM 1290 O O . GLN A 1 165 ? -12.041 0.082 -22.627 1.00 41.19 165 GLN A O 1
ATOM 1295 N N . ALA A 1 166 ? -10.344 0.889 -23.927 1.00 37.72 166 ALA A N 1
ATOM 1296 C CA . ALA A 1 166 ? -10.495 2.341 -23.833 1.00 37.72 166 ALA A CA 1
ATOM 1297 C C . ALA A 1 166 ? -9.966 2.977 -22.538 1.00 37.72 166 ALA A C 1
ATOM 1299 O O . ALA A 1 166 ? -10.690 3.064 -21.555 1.00 37.72 166 ALA A O 1
ATOM 1300 N N . ASP A 1 167 ? -8.730 3.484 -22.646 1.00 41.53 167 ASP A N 1
ATOM 1301 C CA . ASP A 1 167 ? -8.086 4.481 -21.781 1.00 41.53 167 ASP A CA 1
ATOM 1302 C C . ASP A 1 167 ? -7.909 4.059 -20.295 1.00 41.53 167 ASP A C 1
ATOM 1304 O O . ASP A 1 167 ? -8.686 3.330 -19.703 1.00 41.53 167 ASP A O 1
ATOM 1308 N N . GLU A 1 168 ? -6.836 4.379 -19.586 1.00 51.06 168 GLU A N 1
ATOM 1309 C CA . GLU A 1 168 ? -5.990 5.553 -19.664 1.00 51.06 168 GLU A CA 1
ATOM 1310 C C . GLU A 1 168 ? -4.559 5.118 -19.330 1.00 51.06 168 GLU A C 1
ATOM 1312 O O . GLU A 1 168 ? -4.301 4.543 -18.272 1.00 51.06 168 GLU A O 1
ATOM 1317 N N . ASP A 1 169 ? -3.607 5.455 -20.202 1.00 52.59 169 ASP A N 1
ATOM 1318 C CA . ASP A 1 169 ? -2.309 5.916 -19.720 1.00 52.59 169 ASP A CA 1
ATOM 1319 C C . ASP A 1 169 ? -2.608 7.055 -18.736 1.00 52.59 169 ASP A C 1
ATOM 1321 O O . ASP A 1 169 ? -2.853 8.192 -19.143 1.00 52.59 169 ASP A O 1
ATOM 1325 N N . THR A 1 170 ? -2.734 6.741 -17.444 1.00 52.66 170 THR A N 1
ATOM 1326 C CA . THR A 1 170 ? -3.188 7.737 -16.476 1.00 52.66 170 THR A CA 1
ATOM 1327 C C . THR A 1 170 ? -1.979 8.545 -16.043 1.00 52.66 170 THR A C 1
ATOM 1329 O O . THR A 1 170 ? -1.249 8.227 -15.100 1.00 52.66 170 THR A O 1
ATOM 1332 N N . HIS A 1 171 ? -1.728 9.587 -16.827 1.00 53.09 171 HIS A N 1
ATOM 1333 C CA . HIS A 1 171 ? -0.833 10.666 -16.471 1.00 53.09 171 HIS A CA 1
ATOM 1334 C C . HIS A 1 171 ? -1.542 11.527 -15.429 1.00 53.09 171 HIS A C 1
ATOM 1336 O O . HIS A 1 171 ? -2.439 12.304 -15.743 1.00 53.09 171 HIS A O 1
ATOM 1342 N N . THR A 1 172 ? -1.156 11.383 -14.167 1.00 51.25 172 THR A N 1
ATOM 1343 C CA . THR A 1 172 ? -1.500 12.393 -13.159 1.00 51.25 172 THR A CA 1
ATOM 1344 C C . THR A 1 172 ? -0.756 13.687 -13.490 1.00 51.25 172 THR A C 1
ATOM 1346 O O . THR A 1 172 ? 0.371 13.604 -13.988 1.00 51.25 172 THR A O 1
ATOM 1349 N N . ASN A 1 173 ? -1.326 14.851 -13.157 1.00 48.75 173 ASN A N 1
ATOM 1350 C CA . ASN A 1 173 ? -0.720 16.177 -13.361 1.00 48.75 173 ASN A CA 1
ATOM 1351 C C . ASN A 1 173 ? 0.433 16.433 -12.369 1.00 48.75 173 ASN A C 1
ATOM 1353 O O . ASN A 1 173 ? 0.434 17.389 -11.599 1.00 48.75 173 ASN A O 1
ATOM 1357 N N . ASP A 1 174 ? 1.431 15.555 -12.388 1.00 55.28 174 ASP A N 1
ATOM 1358 C CA . ASP A 1 174 ? 2.695 15.679 -11.668 1.00 55.28 174 ASP A CA 1
ATOM 1359 C C . ASP A 1 174 ? 2.632 15.447 -10.151 1.00 55.28 174 ASP A C 1
ATOM 1361 O O . ASP A 1 174 ? 3.614 15.705 -9.450 1.00 55.28 174 ASP A O 1
ATOM 1365 N N . SER A 1 175 ? 1.530 14.913 -9.610 1.00 67.50 175 SER A N 1
ATOM 1366 C CA . SER A 1 175 ? 1.426 14.708 -8.166 1.00 67.50 175 SER A CA 1
ATOM 1367 C C . SER A 1 175 ? 0.666 13.453 -7.759 1.00 67.50 175 SER A C 1
ATOM 1369 O O . SER A 1 175 ? -0.424 13.148 -8.234 1.00 67.50 175 SER A O 1
ATOM 1371 N N . TRP A 1 176 ? 1.213 12.773 -6.753 1.00 75.44 176 TRP A N 1
ATOM 1372 C CA . TRP A 1 176 ? 0.541 11.717 -5.996 1.00 75.44 176 TRP A CA 1
ATOM 1373 C C . TRP A 1 176 ? -0.782 12.198 -5.360 1.00 75.44 176 TRP A C 1
ATOM 1375 O O . TRP A 1 176 ? -1.586 11.371 -4.937 1.00 75.44 176 TRP A O 1
ATOM 1385 N N . LEU A 1 177 ? -1.031 13.513 -5.319 1.00 81.38 177 LEU A N 1
ATOM 1386 C CA . LEU A 1 177 ? -2.277 14.117 -4.843 1.00 81.38 177 LEU A CA 1
ATOM 1387 C C . LEU A 1 177 ? -3.514 13.715 -5.662 1.00 81.38 177 LEU A C 1
ATOM 1389 O O . LEU A 1 177 ? -4.604 13.634 -5.098 1.00 81.38 177 LEU A O 1
ATOM 1393 N N . ASP A 1 178 ? -3.347 13.410 -6.950 1.00 82.44 178 ASP A N 1
ATOM 1394 C CA . ASP A 1 178 ? -4.464 13.034 -7.830 1.00 82.44 178 ASP A CA 1
ATOM 1395 C C . ASP A 1 178 ? -4.786 11.533 -7.753 1.00 82.44 178 ASP A C 1
ATOM 1397 O O . ASP A 1 178 ? -5.890 11.095 -8.088 1.00 82.44 178 ASP A O 1
ATOM 1401 N N . VAL A 1 179 ? -3.830 10.729 -7.271 1.00 82.38 179 VAL A N 1
ATOM 1402 C CA . VAL A 1 179 ? -3.927 9.263 -7.248 1.00 82.38 179 VAL A CA 1
ATOM 1403 C C . VAL A 1 179 ? -5.173 8.770 -6.502 1.00 82.38 179 VAL A C 1
ATOM 1405 O O . VAL A 1 179 ? -5.824 7.865 -7.024 1.00 82.38 179 VAL A O 1
ATOM 1408 N N . PRO A 1 180 ? -5.573 9.315 -5.332 1.00 87.69 180 PRO A N 1
ATOM 1409 C CA . PRO A 1 180 ? -6.756 8.807 -4.645 1.00 87.69 180 PRO A CA 1
ATOM 1410 C C . PRO A 1 180 ? -8.051 8.948 -5.442 1.00 87.69 180 PRO A C 1
ATOM 1412 O O . PRO A 1 180 ? -8.830 7.998 -5.455 1.00 87.69 180 PRO A O 1
ATOM 1415 N N . GLU A 1 181 ? -8.277 10.092 -6.096 1.00 85.12 181 GLU A N 1
ATOM 1416 C CA . GLU A 1 181 ? -9.498 10.349 -6.877 1.00 85.12 181 GLU A CA 1
ATOM 1417 C C . GLU A 1 181 ? -9.544 9.486 -8.139 1.00 85.12 181 GLU A C 1
ATOM 1419 O O . GLU A 1 181 ? -10.572 8.893 -8.458 1.00 85.12 181 GLU A O 1
ATOM 1424 N N . MET A 1 182 ? -8.400 9.313 -8.796 1.00 82.44 182 MET A N 1
ATOM 1425 C CA . MET A 1 182 ? -8.249 8.392 -9.920 1.00 82.44 182 MET A CA 1
ATOM 1426 C C . MET A 1 182 ? -8.516 6.929 -9.517 1.00 82.44 182 MET A C 1
ATOM 1428 O O . MET A 1 182 ? -9.213 6.195 -10.207 1.00 82.44 182 MET A O 1
ATOM 1432 N N . LEU A 1 183 ? -8.033 6.487 -8.353 1.00 83.75 183 LEU A N 1
ATOM 1433 C CA . LEU A 1 183 ? -8.345 5.147 -7.841 1.00 83.75 183 LEU A CA 1
ATOM 1434 C C . LEU A 1 183 ? -9.815 4.997 -7.408 1.00 83.75 183 LEU A C 1
ATOM 1436 O O . LEU A 1 183 ? -10.349 3.884 -7.393 1.00 83.75 183 LEU A O 1
ATOM 1440 N N . LEU A 1 184 ? -10.488 6.094 -7.046 1.00 84.94 184 LEU A N 1
ATOM 1441 C CA . LEU A 1 184 ? -11.925 6.091 -6.759 1.00 84.94 184 LEU A CA 1
ATOM 1442 C C . LEU A 1 184 ? -12.765 5.958 -8.036 1.00 84.94 184 LEU A C 1
ATOM 1444 O O . LEU A 1 184 ? -13.798 5.289 -7.988 1.00 84.94 184 LEU A O 1
ATOM 1448 N N . SER A 1 185 ? -12.327 6.533 -9.163 1.00 83.62 185 SER A N 1
ATOM 1449 C CA . SER A 1 185 ? -13.028 6.423 -10.452 1.00 83.62 185 SER A CA 1
ATOM 1450 C C . SER A 1 185 ? -12.881 5.053 -11.122 1.00 83.62 185 SER A C 1
ATOM 1452 O O . SER A 1 185 ? -13.665 4.727 -12.011 1.00 83.62 185 SER A O 1
ATOM 1454 N N . MET A 1 186 ? -11.938 4.222 -10.661 1.00 81.56 186 MET A N 1
ATOM 1455 C CA . MET A 1 186 ? -11.679 2.876 -11.184 1.00 81.56 186 MET A CA 1
ATOM 1456 C C . MET A 1 186 ? -11.944 1.784 -10.121 1.00 81.56 186 MET A C 1
ATOM 1458 O O . MET A 1 186 ? -11.024 1.093 -9.665 1.00 81.56 186 MET A O 1
ATOM 1462 N N . PRO A 1 187 ? -13.199 1.600 -9.663 1.00 78.06 187 PRO A N 1
ATOM 1463 C CA . PRO A 1 187 ? -13.525 0.689 -8.567 1.00 78.06 187 PRO A CA 1
ATOM 1464 C C . PRO A 1 187 ? -13.233 -0.789 -8.849 1.00 78.06 187 PRO A C 1
ATOM 1466 O O . PRO A 1 187 ? -13.050 -1.551 -7.898 1.00 78.06 187 PRO A O 1
ATOM 1469 N N . GLN A 1 188 ? -13.169 -1.172 -10.124 1.00 81.62 188 GLN A N 1
ATOM 1470 C CA . GLN A 1 188 ? -12.929 -2.527 -10.617 1.00 81.62 188 GLN A CA 1
ATOM 1471 C C . GLN A 1 188 ? -11.459 -2.965 -10.585 1.00 81.62 188 GLN A C 1
ATOM 1473 O O . GLN A 1 188 ? -11.186 -4.133 -10.852 1.00 81.62 188 GLN A O 1
ATOM 1478 N N . LEU A 1 189 ? -10.517 -2.055 -10.301 1.00 85.12 189 LEU A N 1
ATOM 1479 C CA . LEU A 1 189 ? -9.097 -2.400 -10.270 1.00 85.12 189 LEU A CA 1
ATOM 1480 C C . LEU A 1 189 ? -8.793 -3.418 -9.173 1.00 85.12 189 LEU A C 1
ATOM 1482 O O . LEU A 1 189 ? -9.179 -3.250 -8.014 1.00 85.12 189 LEU A O 1
ATOM 1486 N N . ASP A 1 190 ? -8.029 -4.435 -9.549 1.00 86.62 190 ASP A N 1
ATOM 1487 C CA . ASP A 1 190 ? -7.481 -5.441 -8.644 1.00 86.62 190 ASP A CA 1
ATOM 1488 C C . ASP A 1 190 ? -5.946 -5.434 -8.622 1.00 86.62 190 ASP A C 1
ATOM 1490 O O . ASP A 1 190 ? -5.359 -5.980 -7.688 1.00 86.62 190 ASP A O 1
ATOM 1494 N N . GLY A 1 191 ? -5.309 -4.739 -9.572 1.00 88.25 191 GLY A N 1
ATOM 1495 C CA . GLY A 1 191 ? -3.869 -4.525 -9.629 1.00 88.25 191 GLY A CA 1
ATOM 1496 C C . GLY A 1 191 ? -3.492 -3.100 -10.039 1.00 88.25 191 GLY A C 1
ATOM 1497 O O . GLY A 1 191 ? -4.193 -2.426 -10.791 1.00 88.25 191 GLY A O 1
ATOM 1498 N N . ILE A 1 192 ? -2.348 -2.638 -9.552 1.00 87.81 192 ILE A N 1
ATOM 1499 C CA . ILE A 1 192 ? -1.750 -1.344 -9.872 1.00 87.81 192 ILE A CA 1
ATOM 1500 C C . ILE A 1 192 ? -0.267 -1.574 -10.139 1.00 87.81 192 ILE A C 1
ATOM 1502 O O . ILE A 1 192 ? 0.453 -2.101 -9.290 1.00 87.81 192 ILE A O 1
ATOM 1506 N N . LEU A 1 193 ? 0.202 -1.122 -11.293 1.00 86.94 193 LEU A N 1
ATOM 1507 C CA . LEU A 1 193 ? 1.607 -0.958 -11.621 1.00 86.94 193 LEU A CA 1
ATOM 1508 C C . LEU A 1 193 ? 1.942 0.529 -11.509 1.00 86.94 193 LEU A C 1
ATOM 1510 O O . LEU A 1 193 ? 1.496 1.331 -12.323 1.00 86.94 193 LEU A O 1
ATOM 1514 N N . PHE A 1 194 ? 2.716 0.908 -10.497 1.00 82.69 194 PHE A N 1
ATOM 1515 C CA . PHE A 1 194 ? 3.104 2.296 -10.269 1.00 82.69 194 PHE A CA 1
ATOM 1516 C C . PHE A 1 194 ? 4.545 2.529 -10.715 1.00 82.69 194 PHE A C 1
ATOM 1518 O O . PHE A 1 194 ? 5.459 1.845 -10.245 1.00 82.69 194 PHE A O 1
ATOM 1525 N N . SER A 1 195 ? 4.761 3.515 -11.584 1.00 78.12 195 SER A N 1
ATOM 1526 C CA . SER A 1 195 ? 6.084 3.888 -12.084 1.00 78.12 195 SER A CA 1
ATOM 1527 C C . SER A 1 195 ? 6.365 5.385 -11.944 1.00 78.12 195 SER A C 1
ATOM 1529 O O . SER A 1 195 ? 5.550 6.230 -12.303 1.00 78.12 195 SER A O 1
ATOM 1531 N N . SER A 1 196 ? 7.569 5.726 -11.501 1.00 74.38 196 SER A N 1
ATOM 1532 C CA . SER A 1 196 ? 8.143 7.070 -11.572 1.00 74.38 196 SER A CA 1
ATOM 1533 C C . SER A 1 196 ? 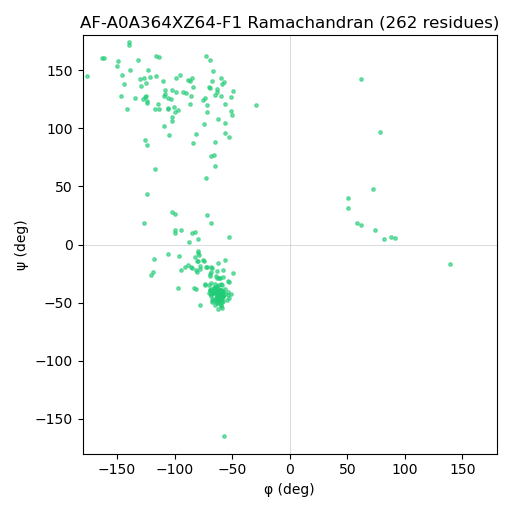9.625 6.979 -11.947 1.00 74.38 196 SER A C 1
ATOM 1535 O O . SER A 1 196 ? 10.203 5.892 -11.979 1.00 74.38 196 SER A O 1
ATOM 1537 N N . HIS A 1 197 ? 10.288 8.117 -12.177 1.00 67.81 197 HIS A N 1
ATOM 1538 C CA . HIS A 1 197 ? 11.735 8.140 -12.444 1.00 67.81 197 HIS A CA 1
ATOM 1539 C C . HIS A 1 197 ? 12.574 7.603 -11.263 1.00 67.81 197 HIS A C 1
ATOM 1541 O O . HIS A 1 197 ? 13.753 7.272 -11.415 1.00 67.81 197 HIS A O 1
ATOM 1547 N N . LEU A 1 198 ? 11.964 7.511 -10.076 1.00 66.06 198 LEU A N 1
ATOM 1548 C CA . LEU A 1 198 ? 12.579 7.012 -8.856 1.00 66.06 198 LEU A CA 1
ATOM 1549 C C . LEU A 1 198 ? 12.252 5.537 -8.615 1.00 66.06 198 LEU A C 1
ATOM 1551 O O . LEU A 1 198 ? 13.143 4.806 -8.186 1.00 66.06 198 LEU A O 1
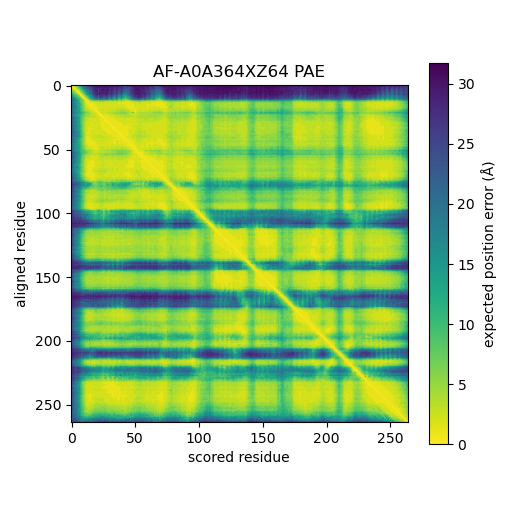ATOM 1555 N N . ILE A 1 199 ? 11.043 5.055 -8.909 1.00 71.88 199 ILE A N 1
ATOM 1556 C CA . ILE A 1 199 ? 10.635 3.715 -8.474 1.00 71.88 199 ILE A CA 1
ATOM 1557 C C . ILE A 1 199 ? 9.644 3.017 -9.402 1.00 71.88 199 ILE A C 1
ATOM 1559 O O . ILE A 1 199 ? 8.837 3.657 -10.066 1.00 71.88 199 ILE A O 1
ATOM 1563 N N . THR A 1 200 ? 9.668 1.684 -9.380 1.00 74.31 200 THR A N 1
ATOM 1564 C CA . THR A 1 200 ? 8.578 0.847 -9.879 1.00 74.31 200 THR A CA 1
ATOM 1565 C C . THR A 1 200 ? 8.106 -0.091 -8.772 1.00 74.31 200 THR A C 1
ATOM 1567 O O . THR A 1 200 ? 8.902 -0.869 -8.244 1.00 74.31 200 THR A O 1
ATOM 1570 N N . ALA A 1 201 ? 6.826 -0.015 -8.419 1.00 79.56 201 ALA A N 1
ATOM 1571 C CA . ALA A 1 201 ? 6.187 -0.868 -7.421 1.00 79.56 201 ALA A CA 1
ATOM 1572 C C . ALA A 1 201 ? 4.876 -1.429 -7.977 1.00 79.56 201 ALA A C 1
ATOM 1574 O O . ALA A 1 201 ? 4.297 -0.869 -8.908 1.00 79.56 201 ALA A O 1
ATOM 1575 N N . VAL A 1 202 ? 4.406 -2.528 -7.395 1.00 83.00 202 VAL A N 1
ATOM 1576 C CA . VAL A 1 202 ? 3.092 -3.091 -7.704 1.00 83.00 202 VAL A CA 1
ATOM 1577 C C . VAL A 1 202 ? 2.241 -3.157 -6.447 1.00 83.00 202 VAL A C 1
ATOM 1579 O O . VAL A 1 202 ? 2.751 -3.418 -5.354 1.00 83.00 202 VAL A O 1
ATOM 1582 N N . ALA A 1 203 ? 0.942 -2.929 -6.609 1.00 87.00 203 ALA A N 1
ATOM 1583 C CA . ALA A 1 203 ? -0.053 -3.141 -5.575 1.00 87.00 203 ALA A CA 1
ATOM 1584 C C . ALA A 1 203 ? -1.173 -4.042 -6.097 1.00 87.00 203 ALA A C 1
ATOM 1586 O O . ALA A 1 203 ? -1.544 -3.922 -7.259 1.00 87.00 203 ALA A O 1
ATOM 1587 N N . TRP A 1 204 ? -1.727 -4.920 -5.266 1.00 87.00 204 TRP A N 1
ATOM 1588 C CA . TRP A 1 204 ? -2.898 -5.715 -5.642 1.00 87.00 204 TRP A CA 1
ATOM 1589 C C . TRP A 1 204 ? -3.790 -6.039 -4.456 1.00 87.00 204 TRP A C 1
ATOM 1591 O O . TRP A 1 204 ? -3.341 -6.039 -3.305 1.00 87.00 204 TRP A O 1
ATOM 1601 N N . ASN A 1 205 ? -5.054 -6.340 -4.746 1.00 84.38 205 ASN A N 1
ATOM 1602 C CA . ASN A 1 205 ? -5.997 -6.819 -3.748 1.00 84.38 205 ASN A CA 1
ATOM 1603 C C . ASN A 1 205 ? -5.647 -8.262 -3.347 1.00 84.38 205 ASN A C 1
ATOM 1605 O O . ASN A 1 205 ? -5.736 -9.191 -4.148 1.00 84.38 205 ASN A O 1
ATOM 1609 N N . ALA A 1 206 ? -5.241 -8.457 -2.094 1.00 72.50 206 ALA A N 1
ATOM 1610 C CA . ALA A 1 206 ? -4.660 -9.717 -1.637 1.00 72.50 206 ALA A CA 1
ATOM 1611 C C . ALA A 1 206 ? -5.687 -10.822 -1.340 1.00 72.50 206 ALA A C 1
ATOM 1613 O O . ALA A 1 206 ? -5.306 -11.983 -1.202 1.00 72.50 206 ALA A O 1
ATOM 1614 N N . SER A 1 207 ? -6.973 -10.486 -1.235 1.00 64.31 207 SER A N 1
ATOM 1615 C CA . SER A 1 207 ? -8.034 -11.431 -0.852 1.00 64.31 207 SER A CA 1
ATOM 1616 C C . SER A 1 207 ? -8.821 -11.973 -2.049 1.00 64.31 207 SER A C 1
ATOM 1618 O O . SER A 1 207 ? -9.996 -12.336 -1.918 1.00 64.31 207 SER A O 1
ATOM 1620 N N . MET A 1 208 ? -8.198 -12.009 -3.229 1.00 57.59 208 MET A N 1
ATOM 1621 C CA . MET A 1 208 ? -8.787 -12.587 -4.437 1.00 57.59 208 MET A CA 1
ATOM 1622 C C . MET A 1 208 ? -9.196 -14.047 -4.161 1.00 57.59 208 MET A C 1
ATOM 1624 O O . MET A 1 208 ? -8.350 -14.929 -4.043 1.00 57.59 208 MET A O 1
ATOM 1628 N N . GLY A 1 209 ? -10.505 -14.284 -3.999 1.00 46.31 209 GLY A N 1
ATOM 1629 C CA . GLY A 1 209 ? -11.083 -15.609 -3.736 1.00 46.31 209 GLY A CA 1
ATOM 1630 C C . GLY A 1 209 ? -12.216 -15.678 -2.701 1.00 46.31 209 GLY A C 1
ATOM 1631 O O . GLY A 1 209 ? -12.937 -16.671 -2.712 1.00 46.31 209 GLY A O 1
ATOM 1632 N N . ALA A 1 210 ? -12.423 -14.660 -1.848 1.00 42.12 210 ALA A N 1
ATOM 1633 C CA . ALA A 1 210 ? -13.437 -14.734 -0.775 1.00 42.12 210 ALA A CA 1
ATOM 1634 C C . ALA A 1 210 ? -14.554 -13.669 -0.819 1.00 42.12 210 ALA A C 1
ATOM 1636 O O . ALA A 1 210 ? -15.654 -13.949 -0.360 1.00 42.12 210 ALA A O 1
ATOM 1637 N N . ALA A 1 211 ? -14.331 -12.486 -1.396 1.00 42.34 211 ALA A N 1
ATOM 1638 C CA . ALA A 1 211 ? -15.374 -11.503 -1.725 1.00 42.34 211 ALA A CA 1
ATOM 1639 C C . ALA A 1 211 ? -14.741 -10.320 -2.471 1.00 42.34 211 ALA A C 1
ATOM 1641 O O . ALA A 1 211 ? -13.643 -9.887 -2.129 1.00 42.34 211 ALA A O 1
ATOM 1642 N N . SER A 1 212 ? -15.453 -9.724 -3.431 1.00 41.12 212 SER A N 1
ATOM 1643 C CA . SER A 1 212 ? -15.031 -8.531 -4.193 1.00 41.12 212 SER A CA 1
ATOM 1644 C C . SER A 1 212 ? -14.968 -7.224 -3.374 1.00 41.12 212 SER A C 1
ATOM 1646 O O . SER A 1 212 ? -15.008 -6.140 -3.945 1.00 41.12 212 SER A O 1
ATOM 1648 N N . HIS A 1 213 ? -14.918 -7.312 -2.042 1.00 48.75 213 HIS A N 1
ATOM 1649 C CA . HIS A 1 213 ? -15.002 -6.190 -1.095 1.00 48.75 213 HIS A CA 1
ATOM 1650 C C . HIS A 1 213 ? -13.827 -6.164 -0.116 1.00 48.75 213 HIS A C 1
ATOM 1652 O O . HIS A 1 213 ? -13.911 -5.564 0.950 1.00 48.75 213 HIS A O 1
ATOM 1658 N N . SER A 1 214 ? -12.736 -6.851 -0.447 1.00 58.53 214 SER A N 1
ATOM 1659 C CA . SER A 1 214 ? -11.584 -6.889 0.438 1.00 58.53 214 SER A CA 1
ATOM 1660 C C . SER A 1 214 ? -10.963 -5.510 0.623 1.00 58.53 214 SER A C 1
ATOM 1662 O O . SER A 1 214 ? -10.658 -4.795 -0.335 1.00 58.53 214 SER A O 1
ATOM 1664 N N . ASN A 1 215 ? -10.743 -5.209 1.894 1.00 71.38 215 ASN A N 1
ATOM 1665 C CA . ASN A 1 215 ? -10.095 -4.018 2.393 1.00 71.38 215 ASN A CA 1
ATOM 1666 C C . ASN A 1 215 ? -8.566 -4.166 2.468 1.00 71.38 215 ASN A C 1
ATOM 1668 O O . ASN A 1 215 ? -7.915 -3.234 2.918 1.00 71.38 215 ASN A O 1
ATOM 1672 N N . GLU A 1 216 ? -7.973 -5.292 2.046 1.00 86.44 216 GLU A N 1
ATOM 1673 C CA . GLU A 1 216 ? -6.522 -5.516 2.103 1.00 86.44 216 GLU A CA 1
ATOM 1674 C C . GLU A 1 216 ? -5.855 -5.422 0.728 1.00 86.44 216 GLU A C 1
ATOM 1676 O O . GLU A 1 216 ? -6.066 -6.248 -0.162 1.00 86.44 216 GLU A O 1
ATOM 1681 N N . TRP A 1 217 ? -4.959 -4.447 0.600 1.00 89.38 217 TRP A N 1
ATOM 1682 C CA . TRP A 1 217 ? -4.057 -4.320 -0.538 1.00 89.38 217 TRP A CA 1
ATOM 1683 C C . TRP A 1 217 ? -2.626 -4.621 -0.123 1.00 89.38 217 TRP A C 1
ATOM 1685 O O . TRP A 1 217 ? -2.183 -4.219 0.951 1.00 89.38 217 TRP A O 1
ATOM 1695 N N . ARG A 1 218 ? -1.877 -5.309 -0.980 1.00 86.81 218 ARG A N 1
ATOM 1696 C CA . ARG A 1 218 ? -0.455 -5.596 -0.775 1.00 86.81 218 ARG A CA 1
ATOM 1697 C C . ARG A 1 218 ? 0.377 -4.783 -1.729 1.00 86.81 218 ARG A C 1
ATOM 1699 O O . ARG A 1 218 ? 0.118 -4.814 -2.921 1.00 86.81 218 ARG A O 1
ATOM 1706 N N . ILE A 1 219 ? 1.385 -4.100 -1.198 1.00 85.31 219 ILE A N 1
ATOM 1707 C CA . ILE A 1 219 ? 2.406 -3.414 -1.984 1.00 85.31 219 ILE A CA 1
ATOM 1708 C C . ILE A 1 219 ? 3.697 -4.213 -1.903 1.00 85.31 219 ILE A C 1
ATOM 1710 O O . ILE A 1 219 ? 4.221 -4.487 -0.817 1.00 85.31 219 ILE A O 1
ATOM 1714 N N . THR A 1 220 ? 4.230 -4.548 -3.071 1.00 76.69 220 THR A N 1
ATOM 1715 C CA . THR A 1 220 ? 5.535 -5.185 -3.207 1.00 76.69 220 THR A CA 1
ATOM 1716 C C . THR A 1 220 ? 6.298 -4.610 -4.397 1.00 76.69 220 THR A C 1
ATOM 1718 O O . THR A 1 220 ? 5.781 -3.833 -5.200 1.00 76.69 220 THR A O 1
ATOM 1721 N N . GLY A 1 221 ? 7.559 -4.999 -4.507 1.00 65.44 221 GLY A N 1
ATOM 1722 C CA . GLY A 1 221 ? 8.269 -5.002 -5.776 1.00 65.44 221 GLY A CA 1
ATOM 1723 C C . GLY A 1 221 ? 8.622 -6.439 -6.125 1.00 65.44 221 GLY A C 1
ATOM 1724 O O . GLY A 1 221 ? 8.687 -7.304 -5.250 1.00 65.44 221 GLY A O 1
ATOM 1725 N N . LYS A 1 222 ? 8.941 -6.714 -7.388 1.00 57.31 222 LYS A N 1
ATOM 1726 C CA . LYS A 1 222 ? 9.685 -7.938 -7.683 1.00 57.31 222 LYS A CA 1
ATOM 1727 C C . LYS A 1 222 ? 11.003 -7.867 -6.911 1.00 57.31 222 LYS A C 1
ATOM 1729 O O . LYS A 1 222 ? 11.631 -6.816 -6.841 1.00 57.31 222 LYS A O 1
ATOM 1734 N N . LYS A 1 223 ? 11.441 -8.969 -6.306 1.00 52.16 223 LYS A N 1
ATOM 1735 C CA . LYS A 1 223 ? 12.700 -9.010 -5.547 1.00 52.16 223 LYS A CA 1
ATOM 1736 C C . LYS A 1 223 ? 13.850 -8.430 -6.389 1.00 52.16 223 LYS A C 1
ATOM 1738 O O . LYS A 1 223 ? 14.246 -9.027 -7.388 1.00 52.16 223 LYS A O 1
ATOM 1743 N N . GLY A 1 224 ? 14.370 -7.266 -5.992 1.00 49.47 224 GLY A N 1
ATOM 1744 C CA . GLY A 1 224 ? 15.397 -6.523 -6.737 1.00 49.47 224 GLY A CA 1
ATOM 1745 C C . GLY A 1 224 ? 14.908 -5.530 -7.807 1.00 49.47 224 GLY A C 1
ATOM 1746 O O . GLY A 1 224 ? 15.751 -4.986 -8.513 1.00 49.47 224 GLY A O 1
ATOM 1747 N N . SER A 1 225 ? 13.603 -5.267 -7.935 1.00 52.12 225 SER A N 1
ATOM 1748 C CA . SER A 1 225 ? 13.039 -4.250 -8.843 1.00 52.12 225 SER A CA 1
ATOM 1749 C C . SER A 1 225 ? 12.945 -2.861 -8.215 1.00 52.12 225 SER A C 1
ATOM 1751 O O . SER A 1 225 ? 12.807 -1.875 -8.935 1.00 52.12 225 SER A O 1
ATOM 1753 N N . ILE A 1 226 ? 13.025 -2.771 -6.885 1.00 59.06 226 ILE A N 1
ATOM 1754 C CA . ILE A 1 226 ? 13.015 -1.504 -6.157 1.00 59.06 226 ILE A CA 1
ATOM 1755 C C . ILE A 1 226 ? 14.447 -1.149 -5.773 1.00 59.06 226 ILE A C 1
ATOM 1757 O O . ILE A 1 226 ? 15.129 -1.875 -5.052 1.00 59.06 226 ILE A O 1
ATOM 1761 N N . ASP A 1 227 ? 14.908 -0.016 -6.292 1.00 60.38 227 ASP A N 1
ATOM 1762 C CA . ASP A 1 227 ? 16.167 0.590 -5.883 1.00 60.38 227 ASP A CA 1
ATOM 1763 C C . ASP A 1 227 ? 15.985 1.171 -4.474 1.00 60.38 227 ASP A C 1
ATOM 1765 O O . ASP A 1 227 ? 15.111 1.999 -4.231 1.00 60.38 227 ASP A O 1
ATOM 1769 N N . THR A 1 228 ? 16.793 0.681 -3.536 1.00 62.56 228 THR A N 1
ATOM 1770 C CA . THR A 1 228 ? 16.653 0.939 -2.097 1.00 62.56 228 THR A CA 1
ATOM 1771 C C . THR A 1 228 ? 17.253 2.255 -1.633 1.00 62.56 228 THR A C 1
ATOM 1773 O O . THR A 1 228 ? 17.394 2.468 -0.428 1.00 62.56 228 THR A O 1
ATOM 1776 N N . ARG A 1 229 ? 17.639 3.149 -2.550 1.00 68.00 229 ARG A N 1
ATOM 1777 C CA . ARG A 1 229 ? 17.976 4.521 -2.165 1.00 68.00 229 ARG A CA 1
ATOM 1778 C C . ARG A 1 229 ? 16.797 5.167 -1.444 1.00 68.00 229 ARG A C 1
ATOM 1780 O O . ARG A 1 229 ? 15.644 4.999 -1.836 1.00 68.00 229 ARG A O 1
ATOM 1787 N N . ASN A 1 230 ? 17.109 5.922 -0.394 1.00 73.69 230 ASN A N 1
ATOM 1788 C CA . ASN A 1 230 ? 16.114 6.448 0.541 1.00 73.69 230 ASN A CA 1
ATOM 1789 C C . ASN A 1 230 ? 14.985 7.218 -0.161 1.00 73.69 230 ASN A C 1
ATOM 1791 O O . ASN A 1 230 ? 13.815 6.941 0.085 1.00 73.69 230 ASN A O 1
ATOM 1795 N N . GLU A 1 231 ? 15.340 8.101 -1.098 1.00 73.12 231 GLU A N 1
ATOM 1796 C CA . GLU A 1 231 ? 14.412 8.898 -1.916 1.00 73.12 231 GLU A CA 1
ATOM 1797 C C . GLU A 1 231 ? 13.342 8.066 -2.641 1.00 73.12 231 GLU A C 1
ATOM 1799 O O . GLU A 1 231 ? 12.209 8.505 -2.796 1.00 73.12 231 GLU A O 1
ATOM 1804 N N . LYS A 1 232 ? 13.667 6.832 -3.032 1.00 77.62 232 LYS A N 1
ATOM 1805 C CA . LYS A 1 232 ? 12.768 5.948 -3.781 1.00 77.62 232 LYS A CA 1
ATOM 1806 C C . LYS A 1 232 ? 11.801 5.216 -2.868 1.00 77.62 232 LYS A C 1
ATOM 1808 O O . LYS A 1 232 ? 10.637 5.039 -3.204 1.00 77.62 232 LYS A O 1
ATOM 1813 N N . ILE A 1 233 ? 12.271 4.824 -1.686 1.00 81.94 233 ILE A N 1
ATOM 1814 C CA . ILE A 1 233 ? 11.435 4.165 -0.680 1.00 81.94 233 ILE A CA 1
ATOM 1815 C C . ILE A 1 233 ? 10.394 5.148 -0.117 1.00 81.94 233 ILE A C 1
ATOM 1817 O O . ILE A 1 233 ? 9.266 4.747 0.165 1.00 81.94 233 ILE A O 1
ATOM 1821 N N . VAL A 1 234 ? 10.735 6.438 -0.019 1.00 87.75 234 VAL A N 1
ATOM 1822 C CA . VAL A 1 234 ? 9.775 7.497 0.337 1.00 87.75 234 VAL A CA 1
ATOM 1823 C C . VAL A 1 234 ? 8.609 7.547 -0.657 1.00 87.75 234 VAL A C 1
ATOM 1825 O O . VAL A 1 234 ? 7.458 7.656 -0.241 1.00 87.75 234 VAL A O 1
ATOM 1828 N N . GLU A 1 235 ? 8.863 7.386 -1.957 1.00 84.06 235 GLU A N 1
ATOM 1829 C CA . GLU A 1 235 ? 7.792 7.336 -2.963 1.00 84.06 235 GLU A CA 1
ATOM 1830 C C . GLU A 1 235 ? 6.865 6.118 -2.788 1.00 84.06 235 GLU A C 1
ATOM 1832 O O . GLU A 1 235 ? 5.656 6.252 -2.974 1.00 84.06 235 GLU A O 1
ATOM 1837 N N . VAL A 1 236 ? 7.376 4.959 -2.334 1.00 84.94 236 VAL A N 1
ATOM 1838 C CA . VAL A 1 236 ? 6.509 3.821 -1.943 1.00 84.94 236 VAL A CA 1
ATOM 1839 C C . VAL A 1 236 ? 5.567 4.226 -0.819 1.00 84.94 236 VAL A C 1
ATOM 1841 O O . VAL A 1 236 ? 4.386 3.904 -0.868 1.00 84.94 236 VAL A O 1
ATOM 1844 N N . GLY A 1 237 ? 6.082 4.934 0.190 1.00 89.62 237 GLY A N 1
ATOM 1845 C CA . GLY A 1 237 ? 5.281 5.425 1.308 1.00 89.62 237 GLY A CA 1
ATOM 1846 C C . GLY A 1 237 ? 4.137 6.329 0.854 1.00 89.62 237 GLY A C 1
ATOM 1847 O O . GLY A 1 237 ? 3.000 6.149 1.288 1.00 89.62 237 GLY A O 1
ATOM 1848 N N . LYS A 1 238 ? 4.418 7.255 -0.071 1.00 89.81 238 LYS A N 1
ATOM 1849 C CA . LYS A 1 238 ? 3.401 8.151 -0.638 1.00 89.81 238 LYS A CA 1
ATOM 1850 C C . LYS A 1 238 ? 2.326 7.381 -1.402 1.00 89.81 238 LYS A C 1
ATOM 1852 O O . LYS A 1 238 ? 1.145 7.590 -1.143 1.00 89.81 238 LYS A O 1
ATOM 1857 N N . LEU A 1 239 ? 2.730 6.456 -2.278 1.00 86.19 239 LEU A N 1
ATOM 1858 C CA . LEU A 1 239 ? 1.808 5.575 -3.002 1.00 86.19 239 LEU A CA 1
ATOM 1859 C C . LEU A 1 239 ? 0.941 4.749 -2.045 1.00 86.19 239 LEU A C 1
ATOM 1861 O O . LEU A 1 239 ? -0.263 4.600 -2.239 1.00 86.19 239 LEU A O 1
ATOM 1865 N N . ALA A 1 240 ? 1.556 4.197 -1.003 1.00 89.44 240 ALA A N 1
ATOM 1866 C CA . ALA A 1 240 ? 0.855 3.388 -0.023 1.00 89.44 240 ALA A CA 1
ATOM 1867 C C . ALA A 1 240 ? -0.233 4.203 0.690 1.00 89.44 240 ALA A C 1
ATOM 1869 O O . ALA A 1 240 ? -1.341 3.706 0.890 1.00 89.44 240 ALA A O 1
ATOM 1870 N N . ALA A 1 241 ? 0.056 5.462 1.030 1.00 92.75 241 ALA A N 1
ATOM 1871 C CA . ALA A 1 241 ? -0.913 6.368 1.641 1.00 92.75 241 ALA A CA 1
ATOM 1872 C C . ALA A 1 241 ? -2.026 6.778 0.697 1.00 92.75 241 ALA A C 1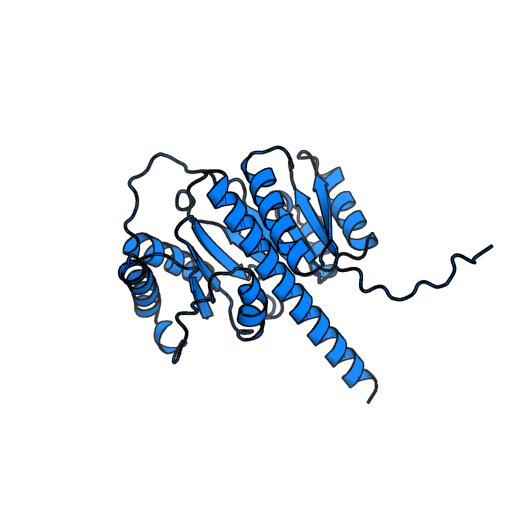
ATOM 1874 O O . ALA A 1 241 ? -3.183 6.749 1.102 1.00 92.75 241 ALA A O 1
ATOM 1875 N N . THR A 1 242 ? -1.719 7.116 -0.552 1.00 91.31 242 THR A N 1
ATOM 1876 C CA . THR A 1 242 ? -2.757 7.505 -1.512 1.00 91.31 242 THR A CA 1
ATOM 1877 C C . THR A 1 242 ? -3.712 6.354 -1.801 1.00 91.31 242 THR A C 1
ATOM 1879 O O . TH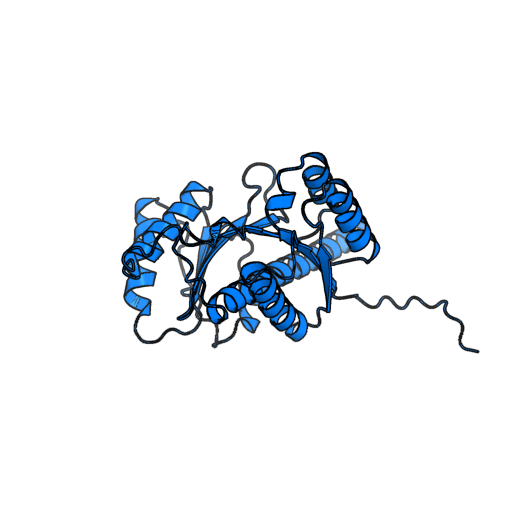R A 1 242 ? -4.927 6.557 -1.808 1.00 91.31 242 THR A O 1
ATOM 1882 N N . LEU A 1 243 ? -3.181 5.134 -1.936 1.00 91.00 243 LEU A N 1
ATOM 1883 C CA . LEU A 1 243 ? -3.985 3.922 -2.038 1.00 91.00 243 LEU A CA 1
ATOM 1884 C C . LEU A 1 243 ? -4.862 3.732 -0.795 1.00 91.00 243 LEU A C 1
ATOM 1886 O O . LEU A 1 243 ? -6.076 3.603 -0.925 1.00 91.00 243 LEU A O 1
ATOM 1890 N N . LEU A 1 244 ? -4.279 3.776 0.408 1.00 93.75 244 LEU A N 1
ATOM 1891 C CA . LEU A 1 244 ? -5.030 3.591 1.653 1.00 93.75 244 LEU A CA 1
ATOM 1892 C C . LEU A 1 244 ? -6.148 4.631 1.812 1.00 93.75 244 LEU A C 1
ATOM 1894 O O . LEU A 1 244 ? -7.281 4.277 2.117 1.00 93.75 244 LEU A O 1
ATOM 1898 N N . ILE A 1 245 ? -5.856 5.903 1.542 1.00 93.19 245 ILE A N 1
ATOM 1899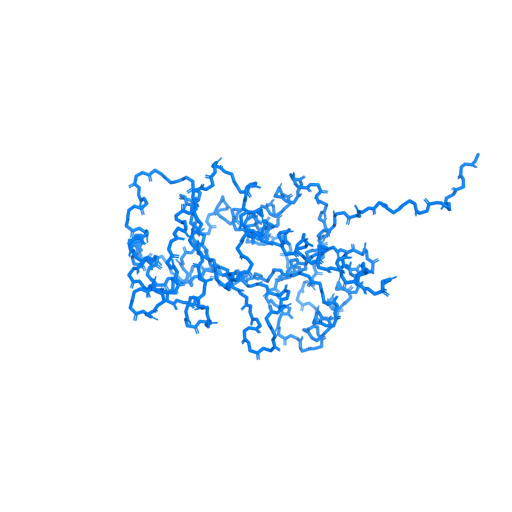 C CA . ILE A 1 245 ? -6.824 7.003 1.624 1.00 93.19 245 ILE A CA 1
ATOM 1900 C C . ILE A 1 245 ? -7.972 6.803 0.632 1.00 93.19 245 ILE A C 1
ATOM 1902 O O . ILE A 1 245 ? -9.127 7.044 0.989 1.00 93.19 245 ILE A O 1
ATOM 1906 N N . SER A 1 246 ? -7.680 6.335 -0.586 1.00 91.00 246 SER A N 1
ATOM 1907 C CA . SER A 1 246 ? -8.713 5.980 -1.566 1.00 91.00 246 SER A CA 1
ATOM 1908 C C . SER A 1 246 ? -9.643 4.889 -1.021 1.00 91.00 246 SER A C 1
ATOM 1910 O O . SER A 1 246 ? -10.867 5.031 -1.073 1.00 91.00 246 SER A O 1
ATOM 1912 N N . LEU A 1 247 ? -9.085 3.849 -0.392 1.00 90.94 247 LEU A N 1
ATOM 1913 C CA . LEU A 1 247 ? -9.869 2.779 0.234 1.00 90.94 247 LEU A CA 1
ATOM 1914 C C . LEU A 1 247 ? -10.735 3.300 1.394 1.00 90.94 247 LEU A C 1
ATOM 1916 O O . LEU A 1 247 ? -11.923 2.980 1.456 1.00 90.94 247 LEU A O 1
ATOM 1920 N N . CYS A 1 248 ? -10.190 4.162 2.260 1.00 92.06 248 CYS A N 1
ATOM 1921 C CA . CYS A 1 248 ? -10.942 4.794 3.351 1.00 92.06 248 CYS A CA 1
ATOM 1922 C C . CYS A 1 248 ? -12.123 5.628 2.831 1.00 92.06 248 CYS A C 1
ATOM 1924 O O . CYS A 1 248 ? -13.250 5.500 3.317 1.00 92.06 248 CYS A O 1
ATOM 1926 N N . ARG A 1 249 ? -11.896 6.454 1.799 1.00 90.88 249 ARG A N 1
ATOM 1927 C CA . ARG A 1 249 ? -12.945 7.274 1.165 1.00 90.88 249 ARG A CA 1
ATOM 1928 C C . ARG A 1 249 ? -14.029 6.415 0.515 1.00 90.88 249 ARG A C 1
ATOM 1930 O O . ARG A 1 249 ? -15.219 6.718 0.656 1.00 90.88 249 ARG A O 1
ATOM 1937 N N . ARG A 1 250 ? -13.631 5.327 -0.154 1.00 87.69 250 ARG A N 1
ATOM 1938 C CA . ARG A 1 250 ? -14.551 4.361 -0.766 1.00 87.69 250 ARG A CA 1
ATOM 1939 C C . ARG A 1 250 ? -15.445 3.714 0.293 1.00 87.69 250 ARG A C 1
ATOM 1941 O O . ARG A 1 250 ? -16.666 3.752 0.151 1.00 87.69 250 ARG A O 1
ATOM 1948 N N . LYS A 1 251 ? -14.857 3.199 1.379 1.00 87.38 251 LYS A N 1
ATOM 1949 C CA . LYS A 1 251 ? -15.601 2.592 2.493 1.00 87.38 251 LYS A CA 1
ATOM 1950 C C . LYS A 1 251 ? -16.580 3.580 3.130 1.00 87.38 251 LYS A C 1
ATOM 1952 O O . LYS A 1 251 ? -17.764 3.276 3.227 1.00 87.38 251 LYS A O 1
ATOM 1957 N N . SER A 1 252 ? -16.122 4.790 3.462 1.00 86.94 252 SER A N 1
ATOM 1958 C CA . SER A 1 252 ? -16.981 5.836 4.041 1.00 86.94 252 SER A CA 1
ATOM 1959 C C . SER A 1 252 ? -18.194 6.159 3.157 1.00 86.94 252 SER A C 1
ATOM 1961 O O . SER A 1 252 ? -19.299 6.368 3.660 1.00 86.94 252 SER A O 1
ATOM 1963 N N . SER A 1 253 ? -18.012 6.168 1.834 1.00 85.69 253 SER A N 1
ATOM 1964 C CA . SER A 1 253 ? -19.100 6.401 0.876 1.00 85.69 253 SER A CA 1
ATOM 1965 C C . SER A 1 253 ? -20.106 5.243 0.850 1.00 85.69 253 SER A C 1
ATOM 1967 O O . SER A 1 253 ? -21.313 5.481 0.870 1.00 85.69 253 SER A O 1
ATOM 1969 N N . ILE A 1 254 ? -19.624 3.995 0.870 1.00 84.06 254 ILE A N 1
ATOM 1970 C CA . ILE A 1 254 ? -20.465 2.788 0.922 1.00 84.06 254 ILE A CA 1
ATOM 1971 C C . ILE A 1 254 ? -21.281 2.738 2.220 1.00 84.06 254 ILE A C 1
ATOM 1973 O O . ILE A 1 254 ? -22.484 2.473 2.181 1.00 84.06 254 ILE A O 1
ATOM 1977 N N . ASP A 1 255 ? -20.654 3.019 3.363 1.00 83.81 255 ASP A N 1
ATOM 1978 C CA . ASP A 1 255 ? -21.314 2.961 4.670 1.00 83.81 255 ASP A CA 1
ATOM 1979 C C . ASP A 1 255 ? -22.432 4.013 4.787 1.00 83.81 255 ASP A C 1
ATOM 1981 O O . ASP A 1 255 ? -23.519 3.711 5.283 1.00 83.81 255 ASP A O 1
ATOM 1985 N N . LYS A 1 256 ? -22.227 5.219 4.234 1.00 83.69 256 LYS A N 1
ATOM 1986 C CA . LYS A 1 256 ? -23.277 6.252 4.143 1.00 83.69 256 LYS A CA 1
ATOM 1987 C C . LYS A 1 256 ? -24.469 5.805 3.295 1.00 83.69 256 LYS A C 1
ATOM 1989 O O . LYS A 1 256 ? -25.609 6.016 3.702 1.00 83.69 256 LYS A O 1
ATOM 1994 N N . LEU A 1 257 ? -24.227 5.170 2.146 1.00 80.62 257 LEU A N 1
ATOM 1995 C CA . LEU A 1 257 ? -25.299 4.679 1.271 1.00 80.62 257 LEU A CA 1
ATOM 1996 C C . LEU A 1 257 ? -26.141 3.585 1.944 1.00 80.62 257 LEU A C 1
ATOM 1998 O O . LEU A 1 257 ? -27.366 3.619 1.840 1.00 80.62 257 LEU A O 1
ATOM 2002 N N . LYS A 1 258 ? -25.505 2.656 2.673 1.00 79.88 258 LYS A N 1
ATOM 2003 C CA . LYS A 1 258 ? -26.198 1.605 3.442 1.00 79.88 258 LYS A CA 1
ATOM 2004 C C . LYS A 1 258 ? -27.077 2.174 4.558 1.00 79.88 258 LYS A C 1
ATOM 2006 O O . LYS A 1 258 ? -28.163 1.664 4.805 1.00 79.88 258 LYS A O 1
ATOM 2011 N N . LEU A 1 259 ? -26.617 3.231 5.228 1.00 76.06 259 LEU A N 1
ATOM 2012 C CA . LEU A 1 259 ? -27.407 3.917 6.253 1.00 76.06 259 LEU A CA 1
ATOM 2013 C C . LEU A 1 259 ? -28.633 4.612 5.649 1.00 76.06 259 LEU A C 1
ATOM 2015 O O . LEU A 1 259 ? -29.715 4.530 6.219 1.00 76.06 259 LEU A O 1
ATOM 2019 N N . CYS A 1 260 ? -28.493 5.253 4.485 1.00 73.94 260 CYS A N 1
ATOM 2020 C CA . CYS A 1 260 ? -29.620 5.892 3.802 1.00 73.94 260 CYS A CA 1
ATOM 2021 C C . CYS A 1 260 ? -30.679 4.888 3.323 1.00 73.94 260 CYS A C 1
ATOM 2023 O O . CYS A 1 260 ? -31.866 5.192 3.401 1.00 73.94 260 CYS A O 1
ATOM 2025 N N . SER A 1 261 ? -30.279 3.703 2.851 1.00 71.69 261 SER A N 1
ATOM 2026 C CA . SER A 1 261 ? -31.219 2.675 2.381 1.00 71.69 261 SER A CA 1
ATOM 2027 C C . SER A 1 261 ? -31.907 1.889 3.500 1.00 71.69 261 SER A C 1
ATOM 2029 O O . SER A 1 261 ? -32.944 1.291 3.251 1.00 71.69 261 SER A O 1
ATOM 2031 N N . ALA A 1 262 ? -31.369 1.895 4.723 1.00 66.62 262 ALA A N 1
ATOM 2032 C CA . ALA A 1 262 ? -31.985 1.246 5.883 1.00 66.62 262 ALA A CA 1
ATOM 2033 C C . ALA A 1 262 ? -33.076 2.096 6.569 1.00 66.62 262 ALA A C 1
ATOM 2035 O O . ALA A 1 262 ? -33.770 1.602 7.455 1.00 66.62 262 ALA A O 1
ATOM 2036 N N . VAL A 1 263 ? -33.193 3.376 6.201 1.00 63.38 263 VAL A N 1
ATOM 2037 C CA . VAL A 1 263 ? -34.115 4.353 6.815 1.00 63.38 263 VAL A CA 1
ATOM 2038 C C . VAL A 1 263 ? -35.327 4.659 5.913 1.00 63.38 263 VAL A C 1
ATOM 2040 O O . VAL A 1 263 ? -36.258 5.327 6.361 1.00 63.38 263 VAL A O 1
ATOM 2043 N N . GLY A 1 264 ? -35.339 4.167 4.667 1.00 47.47 264 GLY A N 1
ATOM 2044 C CA . GLY A 1 264 ? -36.457 4.287 3.716 1.00 47.47 264 GLY A CA 1
ATOM 2045 C C . GLY A 1 264 ? -37.222 2.983 3.557 1.00 47.47 264 GLY A C 1
ATOM 2046 O O . GLY A 1 264 ? -38.457 3.067 3.387 1.00 47.47 264 GLY A O 1
#

InterPro domains:
  IPR001761 Periplasmic binding protein/LacI sugar binding domain [PF00532] (15-208)
  IPR028082 Periplasmic binding protein-like I [SSF53822] (14-252)

Mean predicted aligned error: 8.99 Å

pLDDT: mean 77.49, std 16.69, range [31.53, 96.06]

Foldseek 3Di:
DDDPPDPPPPVQQEEEEEEADCPDLLNVLLQLLQQVQSVVVVYDYDYDHCVLPPVRRVVSVVVCVVVPHLEYEYECSQVVDPVSVVVVVVSLHFYEYEYSVLQAAPDPDDDDQLLCQLLVQLVVLVVLPWLAEDEAEADDPPSPPRNVNSNCVNCVVVVSNVVPPDDDPDYDPRDLNCLLVVCLVCLPGQKYFYDYPQATKIKGQNPPPDDSSGSYMYIHGRRNRHDSDSVSSSVNSNNRNSVRVSSSVNVVVVVVVVVVVVVD